Protein AF-A0A2G9LP76-F1 (afdb_monomer_lite)

Foldseek 3Di:
DPPPDDDDPDDDDPPPDDPPPVPDPDVLQVQLVVLVVVFAFQFFAAQLFAWKAKFFEDEDADLVCLVSQAARYEYEYAADALLNLVSLLRYQAYEHCADDNPGPQSVSCNLSNHGYGHNRNQCSPRHDGRFMWMGRSNRRTITGHDGDHPDPPPPPVCVVPVPPLPPDPDFFADAHAFLVCLLVRLVVSGQYHPEHAPSNLVSVVLAHLVRCVVVVNLVVVLVSSLVGVLSNCVSRDPHDHDYAQHFDFLVHPCSRHPSVPRDDDPDRVPDCGGVNVCVVVVSSVVSNVVSVVVSD

Radius of gyration: 21.62 Å; chains: 1; bounding box: 60×50×60 Å

Secondary structure (DSSP, 8-state):
-BTTB---------TT----------HHHHHHHHHHHHS-EEEE-EEEE--EEEEEEEE-SSGGGGGG--TT-EEEES---GGGHHHHHH-SEEEESS--TTSHHHHHHHHHT--EEE--SSHHHHS-TT-EEEEETTTTEEEES------------S----------SS---EE---GGGHHHHHTT--SSEEEEETHHHHHHHTB-HHHHHHTT-HHHHHHHHHHHHHHHHHHTTTS-EEEEPP---TTTTTTSBTGGGSPP-S-GGGSS-HHHHHHHSHHHHHHHHHHHHHH-

Structure (mmCIF, N/CA/C/O backbone):
data_AF-A0A2G9LP76-F1
#
_entry.id   AF-A0A2G9LP76-F1
#
loop_
_atom_site.group_PDB
_atom_site.id
_atom_site.type_symbol
_atom_site.label_atom_id
_atom_site.label_alt_id
_atom_site.label_comp_id
_atom_site.label_asym_id
_atom_site.label_entity_id
_atom_site.label_seq_id
_atom_site.pdbx_PDB_ins_code
_atom_site.Cartn_x
_atom_site.Cartn_y
_atom_site.Cartn_z
_atom_site.occupancy
_atom_site.B_iso_or_equiv
_atom_site.auth_seq_id
_atom_site.auth_comp_id
_atom_site.auth_asym_id
_atom_site.auth_atom_id
_atom_site.pdbx_PDB_model_num
ATOM 1 N N . MET A 1 1 ? -31.485 -16.203 -5.673 1.00 55.84 1 MET A N 1
ATOM 2 C CA . MET A 1 1 ? -32.903 -16.559 -5.875 1.00 55.84 1 MET A CA 1
ATOM 3 C C . MET A 1 1 ? -33.174 -16.427 -7.349 1.00 55.84 1 MET A C 1
ATOM 5 O O . MET A 1 1 ? -32.817 -15.400 -7.906 1.00 55.84 1 MET A O 1
ATOM 9 N N . GLU A 1 2 ? -33.749 -17.454 -7.952 1.00 57.03 2 GLU A N 1
ATOM 10 C CA . GLU A 1 2 ? -34.129 -17.461 -9.364 1.00 57.03 2 GLU A CA 1
ATOM 11 C C . GLU A 1 2 ? -35.477 -18.183 -9.459 1.00 57.03 2 GLU A C 1
ATOM 13 O O . GLU A 1 2 ? -35.683 -19.186 -8.771 1.00 57.03 2 GLU A O 1
ATOM 18 N N . ASP A 1 3 ? -36.432 -17.606 -10.192 1.00 76.56 3 ASP A N 1
ATOM 19 C CA . ASP A 1 3 ? -37.808 -18.110 -10.345 1.00 76.56 3 ASP A CA 1
ATOM 20 C C . ASP A 1 3 ? -38.527 -18.478 -9.034 1.00 76.56 3 ASP A C 1
ATOM 22 O O . ASP A 1 3 ? -39.121 -19.549 -8.890 1.00 76.56 3 ASP A O 1
ATOM 26 N N . GLY A 1 4 ? -38.456 -17.597 -8.030 1.00 81.12 4 GLY A N 1
ATOM 27 C CA . GLY A 1 4 ? -39.129 -17.811 -6.741 1.00 81.12 4 GLY A CA 1
ATOM 28 C C . GLY A 1 4 ? -38.548 -18.961 -5.911 1.00 81.12 4 GLY A C 1
ATOM 29 O O . GLY A 1 4 ? -39.123 -19.334 -4.889 1.00 81.12 4 GLY A O 1
ATOM 30 N N . LYS A 1 5 ? -37.400 -19.516 -6.320 1.00 65.69 5 LYS A N 1
ATOM 31 C CA . LYS A 1 5 ? -36.681 -20.566 -5.598 1.00 65.69 5 LYS A CA 1
ATOM 32 C C . LYS A 1 5 ? -35.389 -20.015 -5.001 1.00 65.69 5 LYS A C 1
ATOM 34 O O . LYS A 1 5 ? -34.623 -19.278 -5.633 1.00 65.69 5 LYS A O 1
ATOM 39 N N . VAL A 1 6 ? -35.156 -20.361 -3.737 1.00 82.44 6 VAL A N 1
ATOM 40 C CA . VAL A 1 6 ? -33.948 -19.995 -2.990 1.00 82.44 6 VAL A CA 1
ATOM 41 C C . VAL A 1 6 ? -32.915 -21.100 -3.170 1.00 82.44 6 VAL A C 1
ATOM 43 O O . VAL A 1 6 ? -33.186 -22.260 -2.878 1.00 82.44 6 VAL A O 1
ATOM 46 N N . PHE A 1 7 ? -31.721 -20.723 -3.619 1.00 80.62 7 PHE A N 1
ATOM 47 C CA . PHE A 1 7 ? -30.582 -21.621 -3.768 1.00 80.62 7 PHE A CA 1
ATOM 48 C C . PHE A 1 7 ? -29.471 -21.164 -2.823 1.00 80.62 7 PHE A C 1
ATOM 50 O O . PHE A 1 7 ? -29.109 -19.986 -2.822 1.00 80.62 7 PHE A O 1
ATOM 57 N N . ILE A 1 8 ? -28.936 -22.087 -2.023 1.00 71.81 8 ILE A N 1
ATOM 58 C CA . ILE A 1 8 ? -27.747 -21.860 -1.195 1.00 71.81 8 ILE A CA 1
ATOM 59 C C . ILE A 1 8 ? -26.553 -22.360 -2.002 1.00 71.81 8 ILE A C 1
ATOM 61 O O . ILE A 1 8 ? -26.365 -23.561 -2.165 1.00 71.81 8 ILE A O 1
ATOM 65 N N . VAL A 1 9 ? -25.770 -21.429 -2.538 1.00 67.25 9 VAL A N 1
ATOM 66 C CA . VAL A 1 9 ? -24.620 -21.742 -3.404 1.00 67.25 9 VAL A CA 1
ATOM 67 C C . VAL A 1 9 ? -23.337 -22.005 -2.614 1.00 67.25 9 VAL A C 1
ATOM 69 O O . VAL A 1 9 ? -22.395 -22.591 -3.135 1.00 67.25 9 VAL A O 1
ATOM 72 N N . GLN A 1 10 ? -23.296 -21.589 -1.345 1.00 58.19 10 GLN A N 1
ATOM 73 C CA . GLN A 1 10 ? -22.158 -21.799 -0.460 1.00 58.19 10 GLN A CA 1
ATOM 74 C C . GLN A 1 10 ? -22.599 -21.694 1.006 1.00 58.19 10 GLN A C 1
ATOM 76 O O . GLN A 1 10 ? -23.304 -20.755 1.370 1.00 58.19 10 GLN A O 1
ATOM 81 N N . SER A 1 11 ? -22.134 -22.607 1.860 1.00 63.72 11 SER A N 1
ATOM 82 C CA . SER A 1 11 ? -22.103 -22.416 3.314 1.00 63.72 11 SER A CA 1
ATOM 83 C C . SER A 1 11 ? -20.679 -22.640 3.817 1.00 63.72 11 SER A C 1
ATOM 85 O O . SER A 1 11 ? -19.932 -23.454 3.273 1.00 63.72 11 SER A O 1
ATOM 87 N N . ARG A 1 12 ? -20.267 -21.865 4.820 1.00 55.97 12 ARG A N 1
ATOM 88 C CA . ARG A 1 12 ? -18.993 -22.031 5.531 1.00 55.97 12 ARG A CA 1
ATOM 89 C C . ARG A 1 12 ? -19.240 -21.760 7.011 1.00 55.97 12 ARG A C 1
ATOM 91 O O . ARG A 1 12 ? -20.133 -20.982 7.343 1.00 55.97 12 ARG A O 1
ATOM 98 N N . ALA A 1 13 ? -18.471 -22.407 7.883 1.00 49.38 13 ALA A N 1
ATOM 99 C CA . ALA A 1 13 ? -18.520 -22.118 9.311 1.00 49.38 13 ALA A CA 1
ATOM 100 C C . ALA A 1 13 ? -18.140 -20.649 9.561 1.00 49.38 13 ALA A C 1
ATOM 102 O O . ALA A 1 13 ? -17.201 -20.139 8.948 1.00 49.38 13 ALA A O 1
ATOM 103 N N . ILE A 1 14 ? -18.867 -19.976 10.454 1.00 48.78 14 ILE A N 1
ATOM 104 C CA . ILE A 1 14 ? -18.504 -18.639 10.930 1.00 48.78 14 ILE A CA 1
ATOM 105 C C . ILE A 1 14 ? -17.274 -18.803 11.826 1.00 48.78 14 ILE A C 1
ATOM 107 O O . ILE A 1 14 ? -17.381 -19.286 12.949 1.00 48.78 14 ILE A O 1
ATOM 111 N N . THR A 1 15 ? -16.100 -18.435 11.318 1.00 48.38 15 THR A N 1
ATOM 112 C CA . THR A 1 15 ? -14.822 -18.531 12.047 1.00 48.38 15 THR A CA 1
ATOM 113 C C . THR A 1 15 ? -14.518 -17.294 12.895 1.00 48.38 15 THR A C 1
ATOM 115 O O . THR A 1 15 ? -13.482 -17.247 13.545 1.00 48.38 15 THR A O 1
ATOM 118 N N . THR A 1 16 ? -15.401 -16.291 12.893 1.00 44.75 16 THR A N 1
ATOM 119 C CA . THR A 1 16 ? -15.284 -15.063 13.700 1.00 44.75 16 THR A CA 1
ATOM 120 C C . THR A 1 16 ? -15.932 -15.174 15.079 1.00 44.75 16 THR A C 1
ATOM 122 O O . THR A 1 16 ? -15.746 -14.292 15.910 1.00 44.75 16 THR A O 1
ATOM 125 N N . LEU A 1 17 ? -16.670 -16.252 15.358 1.00 40.12 17 LEU A N 1
ATOM 126 C CA . LEU A 1 17 ? -17.179 -16.529 16.698 1.00 40.12 17 LEU A CA 1
ATOM 127 C C . LEU A 1 17 ? -16.065 -17.205 17.502 1.00 40.12 17 LEU A C 1
ATOM 129 O O . LEU A 1 17 ? -15.957 -18.431 17.524 1.00 40.12 17 LEU A O 1
ATOM 133 N N . GLN A 1 18 ? -15.214 -16.405 18.145 1.00 43.12 18 GLN A N 1
ATOM 134 C CA . GLN A 1 18 ? -14.398 -16.922 19.238 1.00 43.12 18 GLN A CA 1
ATOM 135 C C . GLN A 1 18 ? -15.339 -17.460 20.324 1.00 43.12 18 GLN A C 1
ATOM 137 O O . GLN A 1 18 ? -16.363 -16.847 20.643 1.00 43.12 18 GLN A O 1
ATOM 142 N N . LYS A 1 19 ? -15.011 -18.628 20.887 1.00 35.31 19 LYS A N 1
ATOM 143 C CA . LYS A 1 19 ? -15.594 -19.031 22.168 1.00 35.31 19 LYS A CA 1
ATOM 144 C C . LYS A 1 19 ? -15.274 -17.907 23.150 1.00 35.31 19 LYS A C 1
ATOM 146 O O . LYS A 1 19 ? -14.108 -17.560 23.295 1.00 35.31 19 LYS A O 1
ATOM 151 N N . LYS A 1 20 ? -16.300 -17.343 23.791 1.00 33.22 20 LYS A N 1
ATOM 152 C CA . LYS A 1 20 ? -16.108 -16.573 25.018 1.00 33.22 20 LYS A CA 1
ATOM 153 C C . LYS A 1 20 ? -15.457 -17.523 26.019 1.00 33.22 20 LYS A C 1
ATOM 155 O O . LYS A 1 20 ? -16.151 -18.347 26.609 1.00 33.22 20 LYS A O 1
ATOM 160 N N . ASP A 1 21 ? -14.141 -17.453 26.153 1.00 31.62 21 ASP A N 1
ATOM 161 C CA . ASP A 1 21 ? -13.503 -17.912 27.372 1.00 31.62 21 ASP A CA 1
ATOM 162 C C . ASP A 1 21 ? -13.955 -16.922 28.452 1.00 31.62 21 ASP A C 1
ATOM 164 O O . ASP A 1 21 ? -13.586 -15.752 28.456 1.00 31.62 21 ASP A O 1
ATOM 168 N N . GLU A 1 22 ? -14.874 -17.370 29.309 1.00 35.19 22 GLU A N 1
ATOM 169 C CA . GLU A 1 22 ? -15.496 -16.600 30.398 1.00 35.19 22 GLU A CA 1
ATOM 170 C C . GLU A 1 22 ? -14.524 -16.274 31.550 1.00 35.19 22 GLU A C 1
ATOM 172 O O . GLU A 1 22 ? -14.932 -16.170 32.706 1.00 35.19 22 GLU A O 1
ATOM 177 N N . GLN A 1 23 ? -13.228 -16.121 31.283 1.00 36.25 23 GLN A N 1
ATOM 178 C CA . GLN A 1 23 ? -12.228 -15.882 32.321 1.00 36.25 23 GLN A CA 1
ATOM 179 C C . GLN A 1 23 ? -11.157 -14.900 31.853 1.00 36.25 23 GLN A C 1
ATOM 181 O O . GLN A 1 23 ? -10.025 -15.284 31.607 1.00 36.25 23 GLN A O 1
ATOM 186 N N . ASP A 1 24 ? -11.542 -13.630 31.748 1.00 35.47 24 ASP A N 1
ATOM 187 C CA . ASP A 1 24 ? -10.724 -12.515 32.238 1.00 35.47 24 ASP A CA 1
ATOM 188 C C . ASP A 1 24 ? -11.624 -11.282 32.378 1.00 35.47 24 ASP A C 1
ATOM 190 O O . ASP A 1 24 ? -11.841 -10.498 31.457 1.00 35.47 24 ASP A O 1
ATOM 194 N N . THR A 1 25 ? -12.252 -11.151 33.547 1.00 39.97 25 THR A N 1
ATOM 195 C CA . THR A 1 25 ? -12.957 -9.926 33.931 1.00 39.97 25 THR A CA 1
ATOM 196 C C . THR A 1 25 ? -11.955 -8.967 34.559 1.00 39.97 25 THR A C 1
ATOM 198 O O . THR A 1 25 ? -11.885 -8.870 35.786 1.00 39.97 25 THR A O 1
ATOM 201 N N . ASP A 1 26 ? -11.186 -8.273 33.725 1.00 50.62 26 ASP A N 1
ATOM 202 C CA . ASP A 1 26 ? -10.459 -7.080 34.156 1.00 50.62 26 ASP A CA 1
ATOM 203 C C . ASP A 1 26 ? -11.452 -5.922 34.328 1.00 50.62 26 ASP A C 1
ATOM 205 O O . ASP A 1 26 ? -12.348 -5.710 33.505 1.00 50.62 26 ASP A O 1
ATOM 209 N N . ALA A 1 27 ? -11.319 -5.174 35.425 1.00 49.12 27 ALA A N 1
ATOM 210 C CA . ALA A 1 27 ? -12.168 -4.018 35.727 1.00 49.12 27 ALA A CA 1
ATOM 211 C C . ALA A 1 27 ? -12.115 -2.947 34.615 1.00 49.12 27 ALA A C 1
ATOM 213 O O . ALA A 1 27 ? -13.123 -2.293 34.348 1.00 49.12 27 ALA A O 1
ATOM 214 N N . ASP A 1 28 ? -10.988 -2.864 33.904 1.00 50.03 28 ASP A N 1
ATOM 215 C CA . ASP A 1 28 ? -10.750 -1.937 32.793 1.00 50.03 28 ASP A CA 1
ATOM 216 C C . ASP A 1 28 ? -11.628 -2.225 31.557 1.00 50.03 28 ASP A C 1
ATOM 218 O O . ASP A 1 28 ? -11.998 -1.302 30.830 1.00 50.03 28 ASP A O 1
ATOM 222 N N . ALA A 1 29 ? -12.017 -3.486 31.320 1.00 52.88 29 ALA A N 1
ATOM 223 C CA . ALA A 1 29 ? -12.868 -3.848 30.182 1.00 52.88 29 ALA A CA 1
ATOM 224 C C . ALA A 1 29 ? -14.320 -3.378 30.372 1.00 52.88 29 ALA A C 1
ATOM 226 O O . ALA A 1 29 ? -14.966 -2.956 29.415 1.00 52.88 29 ALA A O 1
ATOM 227 N N . LYS A 1 30 ? -14.820 -3.392 31.616 1.00 52.25 30 LYS A N 1
ATOM 228 C CA . LYS A 1 30 ? -16.164 -2.892 31.944 1.00 52.25 30 LYS A CA 1
ATOM 229 C C . LYS A 1 30 ? -16.256 -1.370 31.866 1.00 52.25 30 LYS A C 1
ATOM 231 O O . LYS A 1 30 ? -17.253 -0.863 31.362 1.00 52.25 30 LYS A O 1
ATOM 236 N N . GLU A 1 31 ? -15.232 -0.651 32.329 1.00 54.25 31 GLU A N 1
ATOM 237 C CA . GLU A 1 31 ? -15.189 0.816 32.216 1.00 54.25 31 GLU A CA 1
ATOM 238 C C . GLU A 1 31 ? -15.140 1.265 30.746 1.00 54.25 31 GLU A C 1
ATOM 240 O O . GLU A 1 31 ? -15.849 2.192 30.358 1.00 54.25 31 GLU A O 1
ATOM 245 N N . ALA A 1 32 ? -14.381 0.559 29.901 1.00 58.34 32 ALA A N 1
ATOM 246 C CA . ALA A 1 32 ? -14.338 0.815 28.462 1.00 58.34 32 ALA A CA 1
ATOM 247 C C . ALA A 1 32 ? -15.675 0.519 27.753 1.00 58.34 32 ALA A C 1
ATOM 249 O O . ALA A 1 32 ? -16.110 1.296 26.902 1.00 58.34 32 ALA A O 1
ATOM 250 N N . GLU A 1 33 ? -16.357 -0.580 28.102 1.00 59.91 33 GLU A N 1
ATOM 251 C CA . GLU A 1 33 ? -17.691 -0.893 27.567 1.00 59.91 33 GLU A CA 1
ATOM 252 C C . GLU A 1 33 ? -18.736 0.170 27.958 1.00 59.91 33 GLU A C 1
ATOM 254 O O . GLU A 1 33 ? -19.568 0.547 27.128 1.00 59.91 33 GLU A O 1
ATOM 259 N N . GLU A 1 34 ? -18.677 0.706 29.182 1.00 57.47 34 GLU A N 1
ATOM 260 C CA . GLU A 1 34 ? -19.552 1.800 29.626 1.00 57.47 34 GLU A CA 1
ATOM 261 C C . GLU A 1 34 ? -19.225 3.145 28.950 1.00 57.47 34 GLU A C 1
ATOM 263 O O . GLU A 1 34 ? -20.146 3.892 28.600 1.00 57.47 34 GLU A O 1
ATOM 268 N N . GLU A 1 35 ? -17.948 3.465 28.712 1.00 61.16 35 GLU A N 1
ATOM 269 C CA . GLU A 1 35 ? -17.554 4.664 27.954 1.00 61.16 35 GLU A CA 1
ATOM 270 C C . GLU A 1 35 ? -17.990 4.587 26.484 1.00 61.16 35 GLU A C 1
ATOM 272 O O . GLU A 1 35 ? -18.515 5.572 25.957 1.00 61.16 35 GLU A O 1
ATOM 277 N N . LEU A 1 36 ? -17.860 3.428 25.826 1.00 62.78 36 LEU A N 1
ATOM 278 C CA . LEU A 1 36 ? -18.378 3.230 24.465 1.00 62.78 36 LEU A CA 1
ATOM 279 C C . LEU A 1 36 ? -19.906 3.319 24.407 1.00 62.78 36 LEU A C 1
ATOM 281 O O . LEU A 1 36 ? -20.443 3.900 23.462 1.00 62.78 36 LEU A O 1
ATOM 285 N N . ALA A 1 37 ? -20.609 2.767 25.401 1.00 61.97 37 ALA A N 1
ATOM 286 C CA . ALA A 1 37 ? -22.070 2.822 25.469 1.00 61.97 37 ALA A CA 1
ATOM 287 C C . ALA A 1 37 ? -22.597 4.261 25.618 1.00 61.97 37 ALA A C 1
ATOM 289 O O . ALA A 1 37 ? -23.671 4.584 25.108 1.00 61.97 37 ALA A O 1
ATOM 290 N N . ASN A 1 38 ? -21.829 5.131 26.279 1.00 67.12 38 ASN A N 1
ATOM 291 C CA . ASN A 1 38 ? -22.147 6.551 26.445 1.00 67.12 38 ASN A CA 1
ATOM 292 C C . ASN A 1 38 ? -21.509 7.454 25.370 1.00 67.12 38 ASN A C 1
ATOM 294 O O . ASN A 1 38 ? -21.808 8.651 25.299 1.00 67.12 38 ASN A O 1
ATOM 298 N N . GLY A 1 39 ? -20.639 6.900 24.525 1.00 75.19 39 GLY A N 1
ATOM 299 C CA . GLY A 1 39 ? -19.923 7.615 23.482 1.00 75.19 39 GLY A CA 1
ATOM 300 C C . GLY A 1 39 ? -20.854 8.110 22.377 1.00 75.19 39 GLY A C 1
ATOM 301 O O . GLY A 1 39 ? -21.628 7.354 21.787 1.00 75.19 39 GLY A O 1
ATOM 302 N N . LYS A 1 40 ? -20.752 9.395 22.025 1.00 87.75 40 LYS A N 1
ATOM 303 C CA . LYS A 1 40 ? -21.510 9.950 20.898 1.00 87.75 40 LYS A CA 1
ATOM 304 C C . LYS A 1 40 ? -20.912 9.469 19.575 1.00 87.75 40 LYS A C 1
ATOM 306 O O . LYS A 1 40 ? -19.862 9.962 19.162 1.00 87.75 40 LYS A O 1
ATOM 311 N N . ILE A 1 41 ? -21.617 8.571 18.890 1.00 91.38 41 ILE A N 1
ATOM 312 C CA . ILE A 1 41 ? -21.279 8.150 17.526 1.00 91.38 41 ILE A CA 1
ATOM 313 C C . ILE A 1 41 ? -21.460 9.340 16.574 1.00 91.38 41 ILE A C 1
ATOM 315 O O . ILE A 1 41 ? -22.497 10.007 16.574 1.00 91.38 41 ILE A O 1
ATOM 319 N N . LEU A 1 42 ? -20.425 9.624 15.787 1.00 92.50 42 LEU A N 1
ATOM 320 C CA . LEU A 1 42 ? -20.412 10.660 14.757 1.00 92.50 42 LEU A CA 1
ATOM 321 C C . LEU A 1 42 ? -20.745 10.082 13.386 1.00 92.50 42 LEU A C 1
ATOM 323 O O . LEU A 1 42 ? -21.578 10.646 12.684 1.00 92.50 42 LEU A O 1
ATOM 327 N N . VAL A 1 43 ? -20.102 8.970 13.021 1.00 93.94 43 VAL A N 1
ATOM 328 C CA . VAL A 1 43 ? -20.325 8.263 11.755 1.00 93.94 43 VAL A CA 1
ATOM 329 C C . VAL A 1 43 ? -20.194 6.754 11.945 1.00 93.94 43 VAL A C 1
ATOM 331 O O . VAL A 1 43 ? -19.509 6.284 12.856 1.00 93.94 43 VAL A O 1
ATOM 334 N N . VAL A 1 44 ? -20.866 6.005 11.073 1.00 94.19 44 VAL A N 1
ATOM 335 C CA . VAL A 1 44 ? -20.851 4.539 11.020 1.00 94.19 44 VAL A CA 1
ATOM 336 C C . VAL A 1 44 ? -20.457 4.121 9.611 1.00 94.19 44 VAL A C 1
ATOM 338 O O . VAL A 1 44 ? -20.869 4.755 8.643 1.00 94.19 44 VAL A O 1
ATOM 341 N N . GLY A 1 45 ? -19.664 3.063 9.496 1.00 93.50 45 GLY A N 1
ATOM 342 C CA . GLY A 1 45 ? -19.282 2.477 8.217 1.00 93.50 45 GLY A CA 1
ATOM 343 C C . GLY A 1 45 ? -18.996 0.987 8.342 1.00 93.50 45 GLY A C 1
ATOM 344 O O . GLY A 1 45 ? -19.373 0.329 9.309 1.00 93.50 45 GLY A O 1
ATOM 345 N N . GLN A 1 46 ? -18.320 0.443 7.340 1.00 91.62 46 GLN A N 1
ATOM 346 C CA . GLN A 1 46 ? -17.909 -0.953 7.297 1.00 91.62 46 GLN A CA 1
ATOM 347 C C . GLN A 1 46 ? -16.512 -1.130 7.888 1.00 91.62 46 GLN A C 1
ATOM 349 O O . GLN A 1 46 ? -15.584 -0.385 7.570 1.00 91.62 46 GLN A O 1
ATOM 354 N N . THR A 1 47 ? -16.344 -2.176 8.694 1.00 91.75 47 THR A N 1
ATOM 355 C CA . THR A 1 47 ? -15.047 -2.618 9.214 1.00 91.75 47 THR A CA 1
ATOM 356 C C . THR A 1 47 ? -14.140 -3.093 8.088 1.00 91.75 47 THR A C 1
ATOM 358 O O . THR A 1 47 ? -14.223 -4.236 7.646 1.00 91.75 47 THR A O 1
ATOM 361 N N . ALA A 1 48 ? -13.226 -2.239 7.642 1.00 88.94 48 ALA A N 1
ATOM 362 C CA . ALA A 1 48 ? -12.198 -2.626 6.691 1.00 88.94 48 ALA A CA 1
ATOM 363 C C . ALA A 1 48 ? -11.067 -3.379 7.392 1.00 88.94 48 ALA A C 1
ATOM 365 O O . ALA A 1 48 ? -10.769 -4.509 7.017 1.00 88.94 48 ALA A O 1
ATOM 366 N N . SER A 1 49 ? -10.467 -2.792 8.422 1.00 90.56 49 SER A N 1
ATOM 367 C CA . SER A 1 49 ? -9.364 -3.385 9.181 1.00 90.56 49 SER A CA 1
ATOM 368 C C . SER A 1 49 ? -9.666 -3.230 10.670 1.00 90.56 49 SER A C 1
ATOM 370 O O . SER A 1 49 ? -9.853 -2.092 11.093 1.00 90.56 49 SER A O 1
ATOM 372 N N . PRO A 1 50 ? -9.788 -4.324 11.444 1.00 89.25 50 PRO A N 1
ATOM 373 C CA . PRO A 1 50 ? -10.222 -4.260 12.838 1.00 89.25 50 PRO A CA 1
ATOM 374 C C . PRO A 1 50 ? -9.189 -3.563 13.733 1.00 89.25 50 PRO A C 1
ATOM 376 O O . PRO A 1 50 ? -8.021 -3.426 13.370 1.00 89.25 50 PRO A O 1
ATOM 379 N N . GLY A 1 51 ? -9.629 -3.152 14.921 1.00 88.31 51 GLY A N 1
ATOM 380 C CA . GLY A 1 51 ? -8.804 -2.467 15.913 1.00 88.31 51 GLY A CA 1
ATOM 381 C C . GLY A 1 51 ? -9.376 -1.113 16.320 1.00 88.31 51 GLY A C 1
ATOM 382 O O . GLY A 1 51 ? -10.417 -0.679 15.826 1.00 88.31 51 GLY A O 1
ATOM 383 N N . ALA A 1 52 ? -8.678 -0.449 17.236 1.00 90.38 52 ALA A N 1
ATOM 384 C CA . ALA A 1 52 ? -9.098 0.818 17.812 1.00 90.38 52 ALA A CA 1
ATOM 385 C C . ALA A 1 52 ? -7.950 1.825 17.829 1.00 90.38 52 ALA A C 1
ATOM 387 O O . ALA A 1 52 ? -6.819 1.476 1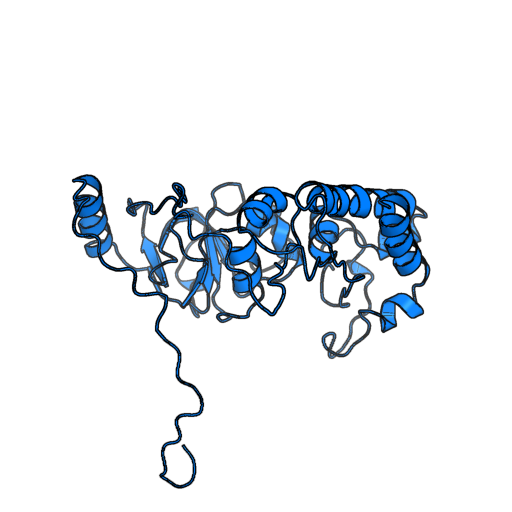8.171 1.00 90.38 52 ALA A O 1
ATOM 388 N N . ALA A 1 53 ? -8.252 3.070 17.481 1.00 93.19 53 ALA A N 1
ATOM 389 C CA . ALA A 1 53 ? -7.302 4.173 17.528 1.00 93.19 53 ALA A CA 1
ATOM 390 C C . ALA A 1 53 ? -8.015 5.488 17.834 1.00 93.19 53 ALA A C 1
ATOM 392 O O . ALA A 1 53 ? -9.182 5.657 17.495 1.00 93.19 53 ALA A O 1
ATOM 393 N N . PHE A 1 54 ? -7.305 6.440 18.428 1.00 93.62 54 PHE A N 1
ATOM 394 C CA . PHE A 1 54 ? -7.800 7.796 18.634 1.00 93.62 54 PHE A CA 1
ATOM 395 C C . PHE A 1 54 ? -6.761 8.809 18.165 1.00 93.62 54 PHE A C 1
ATOM 397 O O . PHE A 1 54 ? -5.566 8.514 18.121 1.00 93.62 54 PHE A O 1
ATOM 404 N N . GLY A 1 55 ? -7.221 10.000 17.804 1.00 94.31 55 GLY A N 1
ATOM 405 C CA . GLY A 1 55 ? -6.337 11.067 17.360 1.00 94.31 55 GLY A CA 1
ATOM 406 C C . GLY A 1 55 ? -7.080 12.243 16.732 1.00 94.31 55 GLY A C 1
ATOM 407 O O . GLY A 1 55 ? -8.306 12.203 16.580 1.00 94.31 55 GLY A O 1
ATOM 408 N N . PRO A 1 56 ? -6.350 13.312 16.375 1.00 96.94 56 PRO A N 1
ATOM 409 C CA . PRO A 1 56 ? -6.915 14.433 15.641 1.00 96.94 56 PRO A CA 1
ATOM 410 C C . PRO A 1 56 ? -7.258 14.027 14.206 1.00 96.94 56 PRO A C 1
ATOM 412 O O . PRO A 1 56 ? -6.468 13.389 13.514 1.00 96.94 56 PRO A O 1
ATOM 415 N N . VAL A 1 57 ? -8.434 14.438 13.743 1.00 97.56 57 VAL A N 1
ATOM 416 C CA . VAL A 1 57 ? -8.872 14.282 12.355 1.00 97.56 57 VAL A CA 1
ATOM 417 C C . VAL A 1 57 ? -7.999 15.129 11.432 1.00 97.56 57 VAL A C 1
ATOM 419 O O . VAL A 1 57 ? -7.947 16.354 11.569 1.00 97.56 57 VAL A O 1
ATOM 422 N N . THR A 1 58 ? -7.409 14.494 10.426 1.00 97.31 58 THR A N 1
ATOM 423 C CA . THR A 1 58 ? -6.784 15.171 9.291 1.00 97.31 58 THR A CA 1
ATOM 424 C C . THR A 1 58 ? -7.522 14.776 8.018 1.00 97.31 58 THR A C 1
ATOM 426 O O . THR A 1 58 ? -7.406 13.648 7.539 1.00 97.31 58 THR A O 1
ATOM 429 N N . ILE A 1 59 ? -8.296 15.721 7.479 1.00 96.06 59 ILE A N 1
ATOM 430 C CA . ILE A 1 59 ? -9.034 15.566 6.228 1.00 96.06 59 ILE A CA 1
ATOM 431 C C . ILE A 1 59 ? -8.113 15.933 5.068 1.00 96.06 59 ILE A C 1
ATOM 433 O O . ILE A 1 59 ? -7.528 17.020 5.059 1.00 96.06 59 ILE A O 1
ATOM 437 N N . ILE A 1 60 ? -7.998 15.034 4.093 1.00 92.75 60 ILE A N 1
ATOM 438 C CA . ILE A 1 60 ? -7.332 15.300 2.814 1.00 92.75 60 ILE A CA 1
ATOM 439 C C . ILE A 1 60 ? -8.272 14.931 1.669 1.00 92.75 60 ILE A C 1
ATOM 441 O O . ILE A 1 60 ? -8.978 13.922 1.741 1.00 92.75 60 ILE A O 1
ATOM 445 N N . HIS A 1 61 ? -8.265 15.724 0.602 1.00 88.00 61 HIS A N 1
ATOM 446 C CA . HIS A 1 61 ? -9.031 15.423 -0.613 1.00 88.00 61 HIS A CA 1
ATOM 447 C C . HIS A 1 61 ? -8.125 14.942 -1.745 1.00 88.00 61 HIS A C 1
ATOM 449 O O . HIS A 1 61 ? -8.564 14.211 -2.627 1.00 88.00 61 HIS A O 1
ATOM 455 N N . THR A 1 62 ? -6.850 15.330 -1.711 1.00 82.56 62 THR A N 1
ATOM 456 C CA . THR A 1 62 ? -5.887 15.047 -2.775 1.00 82.56 62 THR A CA 1
ATOM 457 C C . THR A 1 62 ? -4.561 14.525 -2.222 1.00 82.56 62 THR A C 1
ATOM 459 O O . THR A 1 62 ? -4.215 14.745 -1.059 1.00 82.56 62 THR A O 1
ATOM 462 N N . ALA A 1 63 ? -3.785 13.844 -3.071 1.00 79.94 63 ALA A N 1
ATOM 463 C CA . ALA A 1 63 ? -2.442 13.362 -2.735 1.00 79.94 63 ALA A CA 1
ATOM 464 C C . ALA A 1 63 ? -1.396 14.492 -2.594 1.00 79.94 63 ALA A C 1
ATOM 466 O O . ALA A 1 63 ? -0.277 14.259 -2.156 1.00 79.94 63 ALA A O 1
ATOM 467 N N . GLU A 1 64 ? -1.740 15.739 -2.912 1.00 80.44 64 GLU A N 1
ATOM 468 C CA . GLU A 1 64 ? -0.865 16.896 -2.667 1.00 80.44 64 GLU A CA 1
ATOM 469 C C . GLU A 1 64 ? -0.867 17.305 -1.184 1.00 80.44 64 GLU A C 1
ATOM 471 O O . GLU A 1 64 ? 0.000 18.035 -0.711 1.00 80.44 64 GLU A O 1
ATOM 476 N N . GLU A 1 65 ? -1.841 16.812 -0.420 1.00 85.88 65 GLU A N 1
ATOM 477 C CA . GLU A 1 65 ? -2.059 17.172 0.977 1.00 85.88 65 GLU A CA 1
ATOM 478 C C . GLU A 1 65 ? -1.484 16.141 1.960 1.00 85.88 65 GLU A C 1
ATOM 480 O O . GLU A 1 65 ? -1.711 16.248 3.166 1.00 85.88 65 GLU A O 1
ATOM 485 N N . LEU A 1 66 ? -0.724 15.151 1.476 1.00 85.50 66 LEU A N 1
ATOM 486 C CA . LEU A 1 66 ? -0.188 14.050 2.292 1.00 85.50 66 LEU A CA 1
ATOM 487 C C . LEU A 1 66 ? 0.654 14.541 3.472 1.00 85.50 66 LEU A C 1
ATOM 489 O O . LEU A 1 66 ? 0.625 13.933 4.545 1.00 85.50 66 LEU A O 1
ATOM 493 N N . ASP A 1 67 ? 1.366 15.653 3.300 1.00 87.44 67 ASP A N 1
ATOM 494 C CA . ASP A 1 67 ? 2.205 16.264 4.336 1.00 87.44 67 ASP A CA 1
ATOM 495 C C . ASP A 1 67 ? 1.400 16.823 5.519 1.00 87.44 67 ASP A C 1
ATOM 497 O O . ASP A 1 67 ? 1.955 17.059 6.595 1.00 87.44 67 ASP A O 1
ATOM 501 N N . LYS A 1 68 ? 0.080 17.006 5.362 1.00 90.44 68 LYS A N 1
ATOM 502 C CA . LYS A 1 68 ? -0.803 17.397 6.469 1.00 90.44 68 LYS A CA 1
ATOM 503 C C . LYS A 1 68 ? -0.970 16.272 7.486 1.00 90.44 68 LYS A C 1
ATOM 505 O O . LYS A 1 68 ? -1.175 16.569 8.660 1.00 90.44 68 LYS A O 1
ATOM 510 N N . VAL A 1 69 ? -0.882 15.013 7.046 1.00 93.12 69 VAL A N 1
ATOM 511 C CA . VAL A 1 69 ? -1.098 13.827 7.885 1.00 93.12 69 VAL A CA 1
ATOM 512 C C . VAL A 1 69 ? 0.155 13.547 8.696 1.00 93.12 69 VAL A C 1
ATOM 514 O O . VAL A 1 69 ? 1.189 13.129 8.159 1.00 93.12 69 VAL A O 1
ATOM 517 N N . LYS A 1 70 ? 0.060 13.761 10.005 1.00 92.25 70 LYS A N 1
ATOM 518 C CA . LYS A 1 70 ? 1.144 13.519 10.954 1.00 92.25 70 LYS A CA 1
ATOM 519 C C . LYS A 1 70 ? 0.987 12.165 11.629 1.00 92.25 70 LYS A C 1
ATOM 521 O O . LYS A 1 70 ? -0.052 11.511 11.569 1.00 92.25 70 LYS A O 1
ATOM 526 N N . LYS A 1 71 ? 2.073 11.726 12.268 1.00 92.06 71 LYS A N 1
ATOM 527 C CA . LYS A 1 71 ? 2.074 10.481 13.031 1.00 92.06 71 LYS A CA 1
ATOM 528 C C . LYS A 1 71 ? 1.073 10.581 14.184 1.00 92.06 71 LYS A C 1
ATOM 530 O O . LYS A 1 71 ? 1.237 11.455 15.030 1.00 92.06 71 LYS A O 1
ATOM 535 N N . GLY A 1 72 ? 0.107 9.667 14.231 1.00 91.06 72 GLY A N 1
ATOM 536 C CA . GLY A 1 72 ? -0.936 9.650 15.263 1.00 91.06 72 GLY A CA 1
ATOM 537 C C . GLY A 1 72 ? -2.267 10.290 14.851 1.00 91.06 72 GLY A C 1
ATOM 538 O O . GLY A 1 72 ? -3.231 10.195 15.603 1.00 91.06 72 GLY A O 1
ATOM 539 N N . ASP A 1 73 ? -2.346 10.911 13.672 1.00 96.50 73 ASP A N 1
ATOM 540 C CA . ASP A 1 73 ? -3.593 11.498 13.172 1.00 96.50 73 ASP A CA 1
ATOM 541 C C . ASP A 1 73 ? -4.577 10.413 12.710 1.00 96.50 73 ASP A C 1
ATOM 543 O O . ASP A 1 73 ? -4.179 9.319 12.302 1.00 96.50 73 ASP A O 1
ATOM 547 N N . ILE A 1 74 ? -5.868 10.741 12.697 1.00 97.38 74 ILE A N 1
ATOM 548 C CA . ILE A 1 74 ? -6.882 9.952 11.998 1.00 97.38 74 ILE A CA 1
ATOM 549 C C . ILE A 1 74 ? -7.053 10.526 10.593 1.00 97.38 74 ILE A C 1
ATOM 551 O O . ILE A 1 74 ? -7.543 11.644 10.420 1.00 97.38 74 ILE A O 1
ATOM 555 N N . LEU A 1 75 ? -6.639 9.759 9.587 1.00 97.38 75 LEU A N 1
ATOM 556 C CA . LEU A 1 75 ? -6.772 10.130 8.184 1.00 97.38 75 LEU A CA 1
ATOM 557 C C . LEU A 1 75 ? -8.232 9.979 7.748 1.00 97.38 75 LEU A C 1
ATOM 559 O O . LEU A 1 75 ? -8.784 8.881 7.806 1.00 97.38 75 LEU A O 1
ATOM 563 N N . VAL A 1 76 ? -8.835 11.065 7.267 1.00 97.31 76 VAL A N 1
ATOM 564 C CA . VAL A 1 76 ? -10.199 11.069 6.726 1.00 97.31 76 VAL A CA 1
ATOM 565 C C . VAL A 1 76 ? -10.173 11.539 5.275 1.00 97.31 76 VAL A C 1
ATOM 567 O O . VAL A 1 76 ? -9.615 12.589 4.967 1.00 97.31 76 VAL A O 1
ATOM 570 N N . THR A 1 77 ? -10.759 10.769 4.363 1.00 96.19 77 THR A N 1
ATOM 571 C CA . THR A 1 77 ? -10.811 11.131 2.937 1.00 96.19 77 THR A CA 1
ATOM 572 C C . THR A 1 77 ? -12.030 10.521 2.243 1.00 96.19 77 THR A C 1
ATOM 574 O O . THR A 1 77 ? -12.767 9.743 2.842 1.00 96.19 77 THR A O 1
ATOM 577 N N . GLU A 1 78 ? -12.293 10.882 0.990 1.00 93.81 78 GLU A N 1
ATOM 578 C CA . GLU A 1 78 ? -13.400 10.294 0.227 1.00 93.81 78 GLU A CA 1
ATOM 579 C C . GLU A 1 78 ? -13.076 8.858 -0.186 1.00 93.81 78 GLU A C 1
ATOM 581 O O . GLU A 1 78 ? -13.800 7.930 0.168 1.00 93.81 78 GLU A O 1
ATOM 586 N N . MET A 1 79 ? -11.934 8.677 -0.843 1.00 89.25 79 MET A N 1
ATOM 587 C CA . MET A 1 79 ? -11.389 7.397 -1.278 1.00 89.25 79 MET A CA 1
ATOM 588 C C . MET A 1 79 ? -9.868 7.467 -1.165 1.00 89.25 79 MET A C 1
ATOM 590 O O . MET A 1 79 ? -9.278 8.516 -1.421 1.00 89.25 79 MET A O 1
ATOM 594 N N . THR A 1 80 ? -9.215 6.359 -0.811 1.00 88.56 80 THR A N 1
ATOM 595 C CA . THR A 1 80 ? -7.751 6.300 -0.885 1.00 88.56 80 THR A CA 1
ATOM 596 C C . THR A 1 80 ? -7.286 5.833 -2.254 1.00 88.56 80 THR A C 1
ATOM 598 O O . THR A 1 80 ? -7.922 5.004 -2.905 1.00 88.56 80 THR A O 1
ATOM 601 N N . ASN A 1 81 ? -6.122 6.320 -2.656 1.00 86.12 81 ASN A N 1
ATOM 602 C CA . ASN A 1 81 ? -5.387 5.834 -3.812 1.00 86.12 81 ASN A CA 1
ATOM 603 C C . ASN A 1 81 ? -3.968 5.415 -3.381 1.00 86.12 81 ASN A C 1
ATOM 605 O O . ASN A 1 81 ? -3.577 5.666 -2.233 1.00 86.12 81 ASN A O 1
ATOM 609 N N . PRO A 1 82 ? -3.193 4.761 -4.257 1.00 82.06 82 PRO A N 1
ATOM 610 C CA . PRO A 1 82 ? -1.863 4.292 -3.883 1.00 82.06 82 PRO A CA 1
ATOM 611 C C . PRO A 1 82 ? -0.871 5.389 -3.486 1.00 82.06 82 PRO A C 1
ATOM 613 O O . PRO A 1 82 ? 0.008 5.147 -2.659 1.00 82.06 82 PRO A O 1
ATOM 616 N N . ASP A 1 83 ? -1.047 6.611 -3.985 1.00 83.12 83 ASP A N 1
ATOM 617 C CA . ASP A 1 83 ? -0.216 7.769 -3.630 1.00 83.12 83 ASP A CA 1
ATOM 618 C C . ASP A 1 83 ? -0.357 8.114 -2.143 1.00 83.12 83 ASP A C 1
ATOM 620 O O . ASP A 1 83 ? 0.557 8.664 -1.535 1.00 83.12 83 ASP A O 1
ATOM 624 N N . MET A 1 84 ? -1.483 7.738 -1.527 1.00 88.88 84 MET A N 1
ATOM 625 C CA . MET A 1 84 ? -1.758 7.976 -0.113 1.00 88.88 84 MET A CA 1
ATOM 626 C C . MET A 1 84 ? -1.087 6.981 0.840 1.00 88.88 84 MET A C 1
ATOM 628 O O . MET A 1 84 ? -1.105 7.216 2.049 1.00 88.88 84 MET A O 1
ATOM 632 N N . VAL A 1 85 ? -0.444 5.915 0.345 1.00 87.50 85 VAL A N 1
ATOM 633 C CA . VAL A 1 85 ? 0.226 4.885 1.169 1.00 87.50 85 VAL A CA 1
ATOM 634 C C . VAL A 1 85 ? 1.182 5.480 2.222 1.00 87.50 85 VAL A C 1
ATOM 636 O O . VAL A 1 85 ? 1.086 5.082 3.388 1.00 87.50 85 VAL A O 1
ATOM 639 N N . PRO A 1 86 ? 2.056 6.461 1.909 1.00 86.75 86 PRO A N 1
ATOM 640 C CA . PRO A 1 86 ? 2.934 7.062 2.914 1.00 86.75 86 PRO A CA 1
ATOM 641 C C . PRO A 1 86 ? 2.179 7.795 4.032 1.00 86.75 86 PRO A C 1
ATOM 643 O O . PRO A 1 86 ? 2.616 7.767 5.183 1.00 86.75 86 PRO A O 1
ATOM 646 N N . ALA A 1 87 ? 1.053 8.446 3.723 1.00 89.94 87 ALA A N 1
ATOM 647 C CA . ALA A 1 87 ? 0.211 9.096 4.729 1.00 89.94 87 ALA A CA 1
ATOM 648 C C . ALA A 1 87 ? -0.568 8.071 5.559 1.00 89.94 87 ALA A C 1
ATOM 650 O O . ALA A 1 87 ? -0.637 8.206 6.779 1.00 89.94 87 ALA A O 1
ATOM 651 N N . MET A 1 88 ? -1.074 7.011 4.919 1.00 92.69 88 MET A N 1
ATOM 652 C CA . MET A 1 88 ? -1.729 5.893 5.600 1.00 92.69 88 MET A CA 1
ATOM 653 C C . MET A 1 88 ? -0.803 5.278 6.653 1.00 92.69 88 MET A C 1
ATOM 655 O O . MET A 1 88 ? -1.232 5.131 7.787 1.00 92.69 88 MET A O 1
ATOM 659 N N . LYS A 1 89 ? 0.482 5.039 6.340 1.00 89.06 89 LYS A N 1
ATOM 660 C CA . LYS A 1 89 ? 1.477 4.530 7.310 1.00 89.06 89 LYS A CA 1
ATOM 661 C C . LYS A 1 89 ? 1.664 5.420 8.548 1.00 89.06 89 LYS A C 1
ATOM 663 O O . LYS A 1 89 ? 2.068 4.926 9.599 1.00 89.06 89 LYS A O 1
ATOM 668 N N . ARG A 1 90 ? 1.452 6.737 8.430 1.00 90.00 90 ARG A N 1
ATOM 669 C CA . ARG A 1 90 ? 1.583 7.683 9.555 1.00 90.00 90 ARG A CA 1
ATOM 670 C C . ARG A 1 90 ? 0.320 7.737 10.413 1.00 90.00 90 ARG A C 1
ATOM 672 O O . ARG A 1 90 ? 0.419 8.026 11.607 1.00 90.00 90 ARG A O 1
ATOM 679 N N . ALA A 1 91 ? -0.839 7.482 9.817 1.00 95.31 91 ALA A N 1
ATOM 680 C CA . ALA A 1 91 ? -2.119 7.577 10.493 1.00 95.31 91 ALA A CA 1
ATOM 681 C C . ALA A 1 91 ? -2.265 6.506 11.588 1.00 95.31 91 ALA A C 1
ATOM 683 O O . ALA A 1 91 ? -1.846 5.362 11.421 1.00 95.31 91 ALA A O 1
ATOM 684 N N . ALA A 1 92 ? -2.889 6.875 12.706 1.00 94.62 92 ALA A N 1
ATOM 685 C CA . ALA A 1 92 ? -3.301 5.927 13.738 1.00 94.62 92 ALA A CA 1
ATOM 686 C C . ALA A 1 92 ? -4.572 5.164 13.335 1.00 94.62 92 ALA A C 1
ATOM 688 O O . ALA A 1 92 ? -4.769 4.033 13.763 1.00 94.62 92 ALA A O 1
ATOM 689 N N . GLY A 1 93 ? -5.416 5.764 12.493 1.00 96.25 93 GLY A N 1
ATOM 690 C CA . GLY A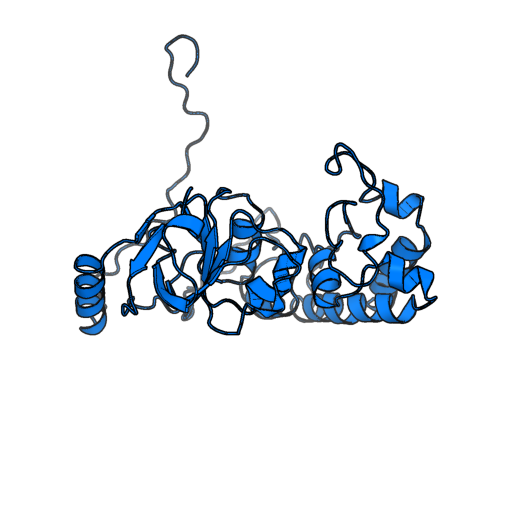 1 93 ? -6.633 5.159 11.964 1.00 96.25 93 GLY A CA 1
ATOM 691 C C . GLY A 1 93 ? -7.069 5.838 10.670 1.00 96.25 93 GLY A C 1
ATOM 692 O O . GLY A 1 93 ? -6.641 6.956 10.373 1.00 96.25 93 GLY A O 1
ATOM 693 N N . ILE A 1 94 ? -7.892 5.153 9.879 1.00 97.50 94 ILE A N 1
ATOM 694 C CA . ILE A 1 94 ? -8.314 5.612 8.550 1.00 97.50 94 ILE A CA 1
ATOM 695 C C . ILE A 1 94 ? -9.836 5.524 8.430 1.00 97.50 94 ILE A C 1
ATOM 697 O O . ILE A 1 94 ? -10.425 4.479 8.702 1.00 97.50 94 ILE A O 1
ATOM 701 N N . VAL A 1 95 ? -10.472 6.603 7.978 1.00 97.25 95 VAL A N 1
ATOM 702 C CA . VAL A 1 95 ? -11.914 6.668 7.716 1.00 97.25 95 VAL A CA 1
ATOM 703 C C . VAL A 1 95 ? -12.145 7.145 6.285 1.00 97.25 95 VAL A C 1
ATOM 705 O O . VAL A 1 95 ? -11.561 8.144 5.866 1.00 97.25 95 VAL A O 1
ATOM 708 N N . THR A 1 96 ? -12.989 6.446 5.525 1.00 97.19 96 THR A N 1
ATOM 709 C CA . THR A 1 96 ? -13.318 6.837 4.143 1.00 97.19 96 THR A CA 1
ATOM 710 C C . THR A 1 96 ? -14.815 6.899 3.884 1.00 97.19 96 THR A C 1
ATOM 712 O O . THR A 1 96 ? -15.567 6.055 4.377 1.00 97.19 96 THR A O 1
ATOM 715 N N . ASN A 1 97 ? -15.246 7.885 3.088 1.00 95.62 97 ASN A N 1
ATOM 716 C CA . ASN A 1 97 ? -16.645 7.994 2.664 1.00 95.62 97 ASN A CA 1
ATOM 717 C C . ASN A 1 97 ? -17.050 6.827 1.772 1.00 95.62 97 ASN A C 1
ATOM 719 O O . ASN A 1 97 ? -18.128 6.268 1.943 1.00 95.62 97 ASN A O 1
ATOM 723 N N . GLU A 1 98 ? -16.190 6.468 0.828 1.00 92.62 98 GLU A N 1
ATOM 724 C CA . GLU A 1 98 ? -16.467 5.469 -0.187 1.00 92.62 98 GLU A CA 1
ATOM 725 C C . GLU A 1 98 ? -15.597 4.223 -0.012 1.00 92.62 98 GLU A C 1
ATOM 727 O O . GLU A 1 98 ? -14.632 4.182 0.751 1.00 92.62 98 GLU A O 1
ATOM 732 N N . GLY A 1 99 ? -15.947 3.180 -0.760 1.00 86.12 99 GLY A N 1
ATOM 733 C CA . GLY A 1 99 ? -15.237 1.912 -0.754 1.00 86.12 99 GLY A CA 1
ATOM 734 C C . GLY A 1 99 ? -15.898 0.863 0.133 1.00 86.12 99 GLY A C 1
ATOM 735 O O . GLY A 1 99 ? -16.728 1.143 0.992 1.00 86.12 99 GLY A O 1
ATOM 736 N N . GLY A 1 100 ? -15.538 -0.388 -0.127 1.00 85.06 100 GLY A N 1
ATOM 737 C CA . GLY A 1 100 ? -16.018 -1.546 0.617 1.00 85.06 100 GLY A CA 1
ATOM 738 C C . GLY A 1 100 ? -14.866 -2.460 1.003 1.00 85.06 100 GLY A C 1
ATOM 739 O O . GLY A 1 100 ? -13.696 -2.101 0.908 1.00 85.06 100 GLY A O 1
ATOM 740 N N . MET A 1 101 ? -15.183 -3.695 1.380 1.00 82.38 101 MET A N 1
ATOM 741 C CA . MET A 1 101 ? -14.193 -4.641 1.908 1.00 82.38 101 MET A CA 1
ATOM 742 C C . MET A 1 101 ? -13.010 -4.940 0.981 1.00 82.38 101 MET A C 1
ATOM 744 O O . MET A 1 101 ? -11.984 -5.409 1.465 1.00 82.38 101 MET A O 1
ATOM 748 N N . THR A 1 102 ? -13.131 -4.692 -0.320 1.00 81.06 102 THR A N 1
ATOM 749 C CA . THR A 1 102 ? -12.093 -4.952 -1.327 1.00 81.06 102 THR A CA 1
ATOM 750 C C . THR A 1 102 ? -11.480 -3.677 -1.906 1.00 81.06 102 THR A C 1
ATOM 752 O O . THR A 1 102 ? -10.739 -3.765 -2.880 1.00 81.06 102 THR A O 1
ATOM 755 N N . CYS A 1 103 ? -11.802 -2.494 -1.370 1.00 82.69 103 CYS A N 1
ATOM 756 C CA . CYS A 1 103 ? -11.220 -1.249 -1.865 1.00 82.69 103 CYS A CA 1
ATOM 757 C C . CYS A 1 103 ? -9.745 -1.118 -1.461 1.00 82.69 103 CYS A C 1
ATOM 759 O O . CYS A 1 103 ? -9.242 -1.846 -0.600 1.00 82.69 103 CYS A O 1
ATOM 761 N N . HIS A 1 104 ? -9.068 -0.145 -2.070 1.00 85.88 104 HIS A N 1
ATOM 762 C CA . HIS A 1 104 ? -7.670 0.155 -1.785 1.00 85.88 104 HIS A CA 1
ATOM 763 C C . HIS A 1 104 ? -7.427 0.386 -0.283 1.00 85.88 104 HIS A C 1
ATOM 765 O O . HIS A 1 104 ? -6.577 -0.285 0.304 1.00 85.88 104 HIS A O 1
ATOM 771 N N . ALA A 1 105 ? -8.239 1.236 0.364 1.00 85.62 105 ALA A N 1
ATOM 772 C CA . ALA A 1 105 ? -8.150 1.496 1.804 1.00 85.62 105 ALA A CA 1
ATOM 773 C C . ALA A 1 105 ? -8.213 0.196 2.614 1.00 85.62 105 ALA A C 1
ATOM 775 O O . ALA A 1 105 ? -7.347 -0.063 3.443 1.00 85.62 105 ALA A O 1
ATOM 776 N N . ALA A 1 106 ? -9.185 -0.668 2.318 1.00 82.56 106 ALA A N 1
ATOM 777 C CA . ALA A 1 106 ? -9.393 -1.895 3.072 1.00 82.56 106 ALA A CA 1
ATOM 778 C C . ALA A 1 106 ? -8.247 -2.903 2.933 1.00 82.56 106 ALA A C 1
ATOM 780 O O . ALA A 1 106 ? -7.879 -3.551 3.912 1.00 82.56 106 ALA A O 1
ATOM 781 N N . ILE A 1 107 ? -7.679 -3.049 1.736 1.00 83.75 107 ILE A N 1
ATOM 782 C CA . ILE A 1 107 ? -6.561 -3.969 1.500 1.00 83.75 107 ILE A CA 1
ATOM 783 C C . ILE A 1 107 ? -5.312 -3.470 2.229 1.00 83.75 107 ILE A C 1
ATOM 785 O O . ILE A 1 107 ? -4.719 -4.208 3.015 1.00 83.75 107 ILE A O 1
ATOM 789 N N . VAL A 1 108 ? -4.952 -2.205 2.010 1.00 85.50 108 VAL A N 1
ATOM 790 C CA . VAL A 1 108 ? -3.713 -1.622 2.535 1.00 85.50 108 VAL A CA 1
ATOM 791 C C . VAL A 1 108 ? -3.757 -1.482 4.055 1.00 85.50 108 VAL A C 1
ATOM 793 O O . VAL A 1 108 ? -2.793 -1.830 4.733 1.00 85.50 108 VAL A O 1
ATOM 796 N N . SER A 1 109 ? -4.883 -1.045 4.624 1.00 88.44 109 SER A N 1
ATOM 797 C CA . SER A 1 109 ? -5.019 -0.912 6.077 1.00 88.44 109 SER A CA 1
ATOM 798 C C . SER A 1 109 ? -4.925 -2.252 6.805 1.00 88.44 109 SER A C 1
ATOM 800 O O . SER A 1 109 ? -4.302 -2.310 7.863 1.00 88.44 109 SER A O 1
ATOM 802 N N . ARG A 1 110 ? -5.474 -3.340 6.239 1.00 83.94 110 ARG A N 1
ATOM 803 C CA . ARG A 1 110 ? -5.316 -4.695 6.805 1.00 83.94 110 ARG A CA 1
ATOM 804 C C . ARG A 1 110 ? -3.873 -5.160 6.778 1.00 83.94 110 ARG A C 1
ATOM 806 O O . ARG A 1 110 ? -3.408 -5.762 7.740 1.00 83.94 110 ARG A O 1
ATOM 813 N N . GLU A 1 111 ? -3.184 -4.890 5.676 1.00 81.06 111 GLU A N 1
ATOM 814 C CA . GLU A 1 111 ? -1.783 -5.259 5.508 1.00 81.06 111 GLU A CA 1
ATOM 815 C C . GLU A 1 111 ? -0.890 -4.525 6.522 1.00 81.06 111 GLU A C 1
ATOM 817 O O . GLU A 1 111 ? -0.026 -5.138 7.144 1.00 81.06 111 GLU A O 1
ATOM 822 N N . MET A 1 112 ? -1.165 -3.242 6.776 1.00 82.69 112 MET A N 1
ATOM 823 C CA . MET A 1 112 ? -0.446 -2.433 7.768 1.00 82.69 112 MET A CA 1
ATOM 824 C C . MET A 1 112 ? -0.908 -2.662 9.217 1.00 82.69 112 MET A C 1
ATOM 826 O O . MET A 1 112 ? -0.218 -2.256 10.148 1.00 82.69 112 MET A O 1
ATOM 830 N N . GLY A 1 113 ? -2.064 -3.299 9.431 1.00 83.56 113 GLY A N 1
ATOM 831 C CA . GLY A 1 113 ? -2.674 -3.447 10.756 1.00 83.56 113 GLY A CA 1
ATOM 832 C C . GLY A 1 113 ? -3.202 -2.135 11.344 1.00 83.56 113 GLY A C 1
ATOM 833 O O . GLY A 1 113 ? -3.222 -1.982 12.561 1.00 83.56 113 GLY A O 1
ATOM 834 N N . ILE A 1 114 ? -3.598 -1.186 10.493 1.00 92.81 114 ILE A N 1
ATOM 835 C CA . ILE A 1 114 ? -4.148 0.110 10.908 1.00 92.81 114 ILE A CA 1
ATOM 836 C C . ILE A 1 114 ? -5.675 -0.012 10.975 1.00 92.81 114 ILE A C 1
ATOM 838 O O . ILE A 1 114 ? -6.265 -0.470 9.990 1.00 92.81 114 ILE A O 1
ATOM 842 N N . PRO A 1 115 ? -6.333 0.395 12.077 1.00 95.19 115 PRO A N 1
ATOM 843 C CA . PRO A 1 115 ? -7.789 0.442 12.174 1.00 95.19 115 PRO A CA 1
ATOM 844 C C . PRO A 1 115 ? -8.401 1.246 11.028 1.00 95.19 115 PRO A C 1
ATOM 846 O O . PRO A 1 115 ? -8.021 2.395 10.787 1.00 95.19 115 PRO A O 1
ATOM 849 N N . CYS A 1 116 ? -9.341 0.647 10.299 1.00 96.31 116 CYS A N 1
ATOM 850 C CA . CYS A 1 116 ? -9.941 1.289 9.138 1.00 96.31 116 CYS A CA 1
ATOM 851 C C . CYS A 1 116 ? -11.444 1.046 9.037 1.00 96.31 116 CYS A C 1
ATOM 853 O O . CYS A 1 116 ? -11.901 -0.100 9.062 1.00 96.31 116 CYS A O 1
ATOM 855 N N . VAL A 1 117 ? -12.182 2.142 8.856 1.00 96.25 117 VAL A N 1
ATOM 856 C CA . VAL A 1 117 ? -13.617 2.164 8.563 1.00 96.25 117 VAL A CA 1
ATOM 857 C C . VAL A 1 117 ? -13.819 2.748 7.167 1.00 96.25 117 VAL A C 1
ATOM 859 O O . VAL A 1 117 ? -13.312 3.823 6.848 1.00 96.25 117 VAL A O 1
ATOM 862 N N . VAL A 1 118 ? -14.545 2.036 6.312 1.00 95.88 118 VAL A N 1
ATOM 863 C CA . VAL A 1 118 ? -14.803 2.442 4.920 1.00 95.88 118 VAL A CA 1
ATOM 864 C C . VAL A 1 118 ? -16.294 2.557 4.656 1.00 95.88 118 VAL A C 1
ATOM 866 O O . VAL A 1 118 ? -17.094 1.977 5.388 1.00 95.88 118 VAL A O 1
ATOM 869 N N . GLY A 1 119 ? -16.684 3.286 3.613 1.00 92.88 119 GLY A N 1
ATOM 870 C CA . GLY A 1 119 ? -18.092 3.374 3.233 1.00 92.88 119 GLY A CA 1
ATOM 871 C C . GLY A 1 119 ? -18.954 4.124 4.253 1.00 92.88 119 GLY A C 1
ATOM 872 O O . GLY A 1 119 ? -20.090 3.727 4.488 1.00 92.88 119 GLY A O 1
ATOM 873 N N . THR A 1 120 ? -18.421 5.165 4.905 1.00 94.56 120 THR A N 1
ATOM 874 C CA . THR A 1 120 ? -19.202 6.001 5.841 1.00 94.56 120 THR A CA 1
ATOM 875 C C . THR A 1 120 ? -20.138 6.991 5.144 1.00 94.56 120 THR A C 1
ATOM 877 O O . THR A 1 120 ? -20.872 7.711 5.813 1.00 94.56 120 THR A O 1
ATOM 880 N N . GLU A 1 121 ? -20.039 7.107 3.818 1.00 92.75 121 GLU A N 1
ATOM 881 C CA . GLU A 1 121 ? -20.754 8.017 2.910 1.00 92.75 121 GLU A CA 1
ATOM 882 C C . GLU A 1 121 ? -20.456 9.518 3.104 1.00 92.75 121 GLU A C 1
ATOM 884 O O . GLU A 1 121 ? -20.292 10.239 2.124 1.00 92.75 121 GLU A O 1
ATOM 889 N N . HIS A 1 122 ? -20.341 10.006 4.341 1.00 93.31 122 HIS A N 1
ATOM 890 C CA . HIS A 1 122 ? -20.314 11.441 4.654 1.00 93.31 122 HIS A CA 1
ATOM 891 C C . HIS A 1 122 ? -19.365 11.832 5.810 1.00 93.31 122 HIS A C 1
ATOM 893 O O . HIS A 1 122 ? -19.530 12.887 6.430 1.00 93.31 122 HIS A O 1
ATOM 899 N N . ALA A 1 123 ? -18.331 11.035 6.106 1.00 93.06 123 ALA A N 1
ATOM 900 C CA . ALA A 1 123 ? -17.344 11.351 7.146 1.00 93.06 123 ALA A CA 1
ATOM 901 C C . ALA A 1 123 ? -16.594 12.664 6.902 1.00 93.06 123 ALA A C 1
ATOM 903 O O . ALA A 1 123 ? -16.432 13.435 7.846 1.00 93.06 123 ALA A O 1
ATOM 904 N N . THR A 1 124 ? -16.202 12.972 5.662 1.00 94.12 124 THR A N 1
ATOM 905 C CA . THR A 1 124 ? -15.525 14.249 5.344 1.00 94.12 124 THR A CA 1
ATOM 906 C C . THR A 1 124 ? -16.396 15.484 5.606 1.00 94.12 124 THR A C 1
ATOM 908 O O . THR A 1 124 ? -15.870 16.585 5.733 1.00 94.12 124 THR A O 1
ATOM 911 N N . GLN A 1 125 ? -17.719 15.316 5.697 1.00 93.12 125 GLN A N 1
ATOM 912 C CA . GLN A 1 125 ? -18.682 16.398 5.920 1.00 93.12 125 GLN A CA 1
ATOM 913 C C . GLN A 1 125 ? -19.046 16.549 7.403 1.00 93.12 125 GLN A C 1
ATOM 915 O O . GLN A 1 125 ? -19.300 17.657 7.876 1.00 93.12 125 GLN A O 1
ATOM 920 N N . VAL A 1 126 ? -19.095 15.432 8.137 1.00 93.50 126 VAL A N 1
ATOM 921 C CA . VAL A 1 126 ? -19.460 15.407 9.562 1.00 93.50 126 VAL A CA 1
ATOM 922 C C . VAL A 1 126 ? -18.266 15.710 10.464 1.00 93.50 126 VAL A C 1
ATOM 924 O O . VAL A 1 126 ? -18.412 16.425 11.460 1.00 93.50 126 VAL A O 1
ATOM 927 N N . LEU A 1 127 ? -17.097 15.163 10.134 1.00 94.44 127 LEU A N 1
ATOM 928 C CA . LEU A 1 127 ? -15.877 15.335 10.914 1.00 94.44 127 LEU A CA 1
ATOM 929 C C . LEU A 1 127 ? -15.210 16.670 10.579 1.00 94.44 127 LEU A C 1
ATOM 931 O O . LEU A 1 127 ? -15.297 17.166 9.458 1.00 94.44 127 LEU A O 1
ATOM 935 N N . LYS A 1 128 ? -14.537 17.270 11.563 1.00 94.56 128 LYS A N 1
ATOM 936 C CA . LYS A 1 128 ? -13.859 18.563 11.403 1.00 94.56 128 LYS A CA 1
ATOM 937 C C . LYS A 1 128 ? -12.354 18.416 11.545 1.00 94.56 128 LYS A C 1
ATOM 939 O O . LYS A 1 128 ? -11.882 17.658 12.384 1.00 94.56 128 LYS A O 1
ATOM 944 N N . GLN A 1 129 ? -11.602 19.211 10.787 1.00 95.31 129 GLN A N 1
ATOM 945 C CA . GLN A 1 129 ? -10.144 19.263 10.896 1.00 95.31 129 GLN A CA 1
ATOM 946 C C . GLN A 1 129 ? -9.695 19.501 12.349 1.00 95.31 129 GLN A C 1
ATOM 948 O O . GLN A 1 129 ? -10.176 20.422 13.011 1.00 95.31 129 GLN A O 1
ATOM 953 N N . GLY A 1 130 ? -8.764 18.679 12.835 1.00 92.62 130 GLY A N 1
ATOM 954 C CA . GLY A 1 130 ? -8.208 18.731 14.188 1.00 92.62 130 GLY A CA 1
ATOM 955 C C . GLY A 1 130 ? -9.142 18.230 15.293 1.00 92.62 130 GLY A C 1
ATOM 956 O O . GLY A 1 130 ? -8.755 18.246 16.460 1.00 92.62 130 GLY A O 1
ATOM 957 N N . GLN A 1 131 ? -10.360 17.790 14.965 1.00 94.69 131 GLN A N 1
ATOM 958 C CA . GLN A 1 131 ? -11.283 17.221 15.941 1.00 94.69 131 GLN A CA 1
ATOM 959 C C . GLN A 1 131 ? -10.716 15.913 16.493 1.00 94.69 131 GLN A C 1
ATOM 961 O O . GLN A 1 131 ? -10.348 15.037 15.720 1.00 94.69 131 GLN A O 1
ATOM 966 N N . ILE A 1 132 ? -10.680 15.759 17.815 1.00 95.44 132 ILE A N 1
ATOM 967 C CA . ILE A 1 132 ? -10.311 14.480 18.427 1.00 95.44 132 ILE A CA 1
ATOM 968 C C . ILE A 1 132 ? -11.478 13.506 18.285 1.00 95.44 132 ILE A C 1
ATOM 970 O O . ILE A 1 132 ? -12.611 13.821 18.671 1.00 95.44 132 ILE A O 1
ATOM 974 N N . ILE A 1 133 ? -11.188 12.340 17.717 1.00 95.88 133 ILE A N 1
ATOM 975 C CA . ILE A 1 133 ? -12.135 11.239 17.560 1.00 95.88 133 ILE A CA 1
ATOM 976 C C . ILE A 1 133 ? -11.487 9.922 17.964 1.00 95.88 133 ILE A C 1
ATOM 978 O O . ILE A 1 133 ? -10.262 9.779 17.921 1.00 95.88 133 ILE A O 1
ATOM 982 N N . THR A 1 134 ? -12.339 8.945 18.245 1.00 94.62 134 THR A N 1
ATOM 983 C CA . THR A 1 134 ? -11.953 7.550 18.416 1.00 94.62 134 THR A CA 1
ATOM 984 C C . THR A 1 134 ? -12.585 6.723 17.304 1.00 94.62 134 THR A C 1
ATOM 986 O O . THR A 1 134 ? -13.793 6.773 17.082 1.00 94.62 134 THR A O 1
ATOM 989 N N . VAL A 1 135 ? -11.767 5.950 16.602 1.00 94.50 135 VAL A N 1
ATOM 990 C CA . VAL A 1 135 ? -12.175 4.986 15.582 1.00 94.50 135 VAL A CA 1
ATOM 991 C C . VAL A 1 135 ? -12.200 3.603 16.219 1.00 94.50 135 VAL A C 1
ATOM 993 O O . VAL A 1 135 ? -11.152 3.069 16.575 1.00 94.50 135 VAL A O 1
ATOM 996 N N . ASP A 1 136 ? -13.389 3.020 16.327 1.00 93.38 136 ASP A N 1
ATOM 997 C CA . ASP A 1 136 ? -13.596 1.603 16.610 1.00 93.38 136 ASP A CA 1
ATOM 998 C C . ASP A 1 136 ? -13.857 0.883 15.289 1.00 93.38 136 ASP A C 1
ATOM 1000 O O . ASP A 1 136 ? -14.992 0.748 14.818 1.00 93.38 136 ASP A O 1
ATOM 1004 N N . ALA A 1 137 ? -12.783 0.427 14.659 1.00 91.81 137 ALA A N 1
ATOM 1005 C CA . ALA A 1 137 ? -12.912 -0.283 13.407 1.00 91.81 137 ALA A CA 1
ATOM 1006 C C . ALA A 1 137 ? -13.434 -1.708 13.604 1.00 91.81 137 ALA A C 1
ATOM 1008 O O . ALA A 1 137 ? -13.933 -2.279 12.645 1.00 91.81 137 ALA A O 1
ATOM 1009 N N . THR A 1 138 ? -13.403 -2.276 14.814 1.00 88.19 138 THR A N 1
ATOM 1010 C CA . THR A 1 138 ? -13.968 -3.607 15.093 1.00 88.19 138 THR A CA 1
ATOM 1011 C C . THR A 1 138 ? -15.486 -3.612 14.941 1.00 88.19 138 THR A C 1
ATOM 1013 O O . THR A 1 138 ? -16.030 -4.537 14.340 1.00 88.19 138 THR A O 1
ATOM 1016 N N . HIS A 1 139 ? -16.156 -2.560 15.416 1.00 86.50 139 HIS A N 1
ATOM 1017 C CA . HIS A 1 139 ? -17.606 -2.394 15.272 1.00 86.50 139 HIS A CA 1
ATOM 1018 C C . HIS A 1 139 ? -18.008 -1.471 14.111 1.00 86.50 139 HIS A C 1
ATOM 1020 O O . HIS A 1 139 ? -19.190 -1.371 13.790 1.00 86.50 139 HIS A O 1
ATOM 1026 N N . GLY A 1 140 ? -17.044 -0.816 13.455 1.00 91.00 140 GLY A N 1
ATOM 1027 C CA . GLY A 1 140 ? -17.300 0.087 12.329 1.00 91.00 140 GLY A CA 1
ATOM 1028 C C . GLY A 1 140 ? -17.834 1.456 12.761 1.00 91.00 140 GLY A C 1
ATOM 1029 O O . GLY A 1 140 ? -18.534 2.119 11.996 1.00 91.00 140 GLY A O 1
ATOM 1030 N N . HIS A 1 141 ? -17.531 1.883 13.987 1.00 94.06 141 HIS A N 1
ATOM 1031 C CA . HIS A 1 141 ? -18.048 3.110 14.585 1.00 94.06 141 HIS A CA 1
ATOM 1032 C C . HIS A 1 141 ? -16.947 4.155 14.767 1.00 94.06 141 HIS A C 1
ATOM 1034 O O . HIS A 1 141 ? -15.808 3.842 15.111 1.00 94.06 141 HIS A O 1
ATOM 1040 N N . VAL A 1 142 ? -17.301 5.425 14.590 1.00 94.19 142 VAL A N 1
ATOM 1041 C CA . VAL A 1 142 ? -16.427 6.559 14.901 1.00 94.19 142 VAL A CA 1
ATOM 1042 C C . VAL A 1 142 ? -17.113 7.437 15.935 1.00 94.19 142 VAL A C 1
ATOM 1044 O O . VAL A 1 142 ? -18.221 7.927 15.712 1.00 94.19 142 VAL A O 1
ATOM 1047 N N . TYR A 1 143 ? -16.441 7.659 17.056 1.00 93.56 143 TYR A N 1
ATOM 1048 C CA . TYR A 1 143 ? -16.947 8.370 18.221 1.00 93.56 143 TYR A CA 1
ATOM 1049 C C . TYR A 1 143 ? -16.312 9.752 18.368 1.00 93.56 143 TYR A C 1
ATOM 1051 O O . TYR A 1 143 ? -15.189 10.000 17.928 1.00 93.56 143 TYR A O 1
ATOM 1059 N N . ALA A 1 144 ? -17.034 10.662 19.017 1.00 91.50 144 ALA A N 1
ATOM 1060 C CA . ALA A 1 144 ? -16.506 11.962 19.404 1.00 91.50 144 ALA A CA 1
ATOM 1061 C C . ALA A 1 144 ? -15.610 11.865 20.646 1.00 91.50 144 ALA A C 1
ATOM 1063 O O . ALA A 1 144 ? -16.012 11.269 21.643 1.00 91.50 144 ALA A O 1
ATOM 1064 N N . GLY A 1 145 ? -14.472 12.563 20.620 1.00 89.00 145 GLY A N 1
ATOM 1065 C CA . GLY A 1 145 ? -13.539 12.617 21.743 1.00 89.00 145 GLY A CA 1
ATOM 1066 C C . GLY A 1 145 ? -12.590 11.424 21.790 1.00 89.00 145 GLY A C 1
ATOM 1067 O O . GLY A 1 145 ? -12.559 10.607 20.876 1.00 89.00 145 GLY A O 1
ATOM 1068 N N . GLU A 1 146 ? -11.791 11.378 22.850 1.00 88.50 146 GLU A N 1
ATOM 1069 C CA . GLU A 1 146 ? -10.912 10.258 23.174 1.00 88.50 146 GLU A CA 1
ATOM 1070 C C . GLU A 1 146 ? -11.663 9.333 24.132 1.00 88.50 146 GLU A C 1
ATOM 1072 O O . GLU A 1 146 ? -11.894 9.687 25.287 1.00 88.50 146 GLU A O 1
ATOM 1077 N N . LEU A 1 147 ? -12.094 8.182 23.625 1.00 83.62 147 LEU A N 1
ATOM 1078 C CA . LEU A 1 147 ? -12.662 7.101 24.425 1.00 83.62 147 LEU A CA 1
ATOM 1079 C C . LEU A 1 147 ? -11.605 6.030 24.661 1.00 83.62 147 LEU A C 1
ATOM 1081 O O . LEU A 1 147 ? -10.890 5.649 23.723 1.00 83.62 147 LEU A O 1
ATOM 1085 N N . LYS A 1 148 ? -11.553 5.496 25.885 1.00 73.81 148 LYS A N 1
ATOM 1086 C CA . LYS A 1 148 ? -10.771 4.295 26.153 1.00 73.81 148 LYS A CA 1
ATOM 1087 C C . LYS A 1 148 ? -11.512 3.110 25.564 1.00 73.81 148 LYS A C 1
ATOM 1089 O O . LYS A 1 148 ? -12.474 2.605 26.129 1.00 73.81 148 LYS A O 1
ATOM 1094 N N . ILE A 1 149 ? -11.051 2.649 24.412 1.00 66.69 149 ILE A N 1
ATOM 1095 C CA . ILE A 1 149 ? -11.468 1.343 23.917 1.00 66.69 149 ILE A CA 1
ATOM 1096 C C . ILE A 1 149 ? -10.594 0.323 24.626 1.00 66.69 149 ILE A C 1
ATOM 1098 O O . ILE A 1 149 ? -9.373 0.487 24.648 1.00 66.69 149 ILE A O 1
ATOM 1102 N N . ALA A 1 150 ? -11.213 -0.713 25.201 1.00 55.53 150 ALA A N 1
ATOM 1103 C CA . ALA A 1 150 ? -10.494 -1.884 25.671 1.00 55.53 150 ALA A CA 1
ATOM 1104 C C . ALA A 1 150 ? -9.675 -2.382 24.487 1.00 55.53 150 ALA A C 1
ATOM 1106 O O . ALA A 1 150 ? -10.198 -2.937 23.517 1.00 55.53 150 ALA A O 1
ATOM 1107 N N . HIS A 1 151 ? -8.386 -2.069 24.517 1.00 45.34 151 HIS A N 1
ATOM 1108 C CA . HIS A 1 151 ? -7.485 -2.513 23.498 1.00 45.34 151 HIS A CA 1
ATOM 1109 C C . HIS A 1 151 ? -7.493 -4.038 23.603 1.00 45.34 151 HIS A C 1
ATOM 1111 O O . HIS A 1 151 ? -6.780 -4.610 24.421 1.00 45.34 151 HIS A O 1
ATOM 1117 N N . HIS A 1 152 ? -8.149 -4.709 22.658 1.00 40.28 152 HIS A N 1
ATOM 1118 C CA . HIS A 1 152 ? -7.459 -5.808 22.005 1.00 40.28 152 HIS A CA 1
ATOM 1119 C C . HIS A 1 152 ? -6.294 -5.170 21.248 1.00 40.28 152 HIS A C 1
ATOM 1121 O O . HIS A 1 152 ? -6.271 -5.049 20.027 1.00 40.28 152 HIS A O 1
ATOM 1127 N N . HIS A 1 153 ? -5.318 -4.679 22.019 1.00 35.09 153 HIS A N 1
ATOM 1128 C CA . HIS A 1 153 ? -3.952 -4.684 21.593 1.00 35.09 153 HIS A CA 1
ATOM 1129 C C . HIS A 1 153 ? -3.786 -6.149 21.260 1.00 35.09 153 HIS A C 1
ATOM 1131 O O . HIS A 1 153 ? -3.714 -6.995 22.150 1.00 35.09 153 HIS A O 1
ATOM 1137 N N . ASP A 1 154 ? -3.774 -6.440 19.971 1.00 34.53 154 ASP A N 1
ATOM 1138 C CA . ASP A 1 154 ? -3.162 -7.628 19.440 1.00 34.53 154 ASP A CA 1
ATOM 1139 C C . ASP A 1 154 ? -1.652 -7.547 19.796 1.00 34.53 154 ASP A C 1
ATOM 1141 O O . ASP A 1 154 ? -0.763 -7.665 18.958 1.00 34.53 154 ASP A O 1
ATOM 1145 N N . HIS A 1 155 ? -1.314 -7.514 21.090 1.00 32.25 155 HIS A N 1
ATOM 1146 C CA . HIS A 1 155 ? -0.761 -8.728 21.641 1.00 32.25 155 HIS A CA 1
ATOM 1147 C C . HIS A 1 155 ? -1.623 -9.877 21.113 1.00 32.25 155 HIS A C 1
ATOM 1149 O O . HIS A 1 155 ? -2.502 -10.411 21.775 1.00 32.25 155 HIS A O 1
ATOM 1155 N N . ILE A 1 156 ? -1.290 -10.316 19.899 1.00 37.59 156 ILE A N 1
ATOM 1156 C CA . ILE A 1 156 ? -1.220 -11.730 19.616 1.00 37.59 156 ILE A CA 1
ATOM 1157 C C . ILE A 1 156 ? -0.178 -12.235 20.627 1.00 37.59 156 ILE A C 1
ATOM 1159 O O . ILE A 1 156 ? 0.983 -12.479 20.300 1.00 37.59 156 ILE A O 1
ATOM 1163 N N . THR A 1 157 ? -0.560 -12.300 21.903 1.00 31.03 157 THR A N 1
ATOM 1164 C CA . THR A 1 157 ? -0.021 -13.189 22.910 1.00 31.03 157 THR A CA 1
ATOM 1165 C C . THR A 1 157 ? -0.314 -14.549 22.339 1.00 31.03 157 THR A C 1
ATOM 1167 O O . THR A 1 157 ? -1.363 -15.117 22.592 1.00 31.03 157 THR A O 1
ATOM 1170 N N . SER A 1 158 ? 0.575 -15.003 21.453 1.00 34.41 158 SER A N 1
ATOM 1171 C CA . SER A 1 158 ? 0.862 -16.412 21.224 1.00 34.41 158 SER A CA 1
ATOM 1172 C C . SER A 1 158 ? -0.360 -17.337 21.258 1.00 34.41 158 SER A C 1
ATOM 1174 O O . SER A 1 158 ? -0.287 -18.432 21.798 1.00 34.41 158 SER A O 1
ATOM 1176 N N . ALA A 1 159 ? -1.472 -16.920 20.648 1.00 35.56 159 ALA A N 1
ATOM 1177 C CA . ALA A 1 159 ? -2.563 -17.799 20.268 1.00 35.56 159 ALA A CA 1
ATOM 1178 C C . ALA A 1 159 ? -2.299 -18.374 18.866 1.00 35.56 159 ALA A C 1
ATOM 1180 O O . ALA A 1 159 ? -3.166 -18.996 18.261 1.00 35.56 159 ALA A O 1
ATOM 1181 N N . ALA A 1 160 ? -1.032 -18.368 18.436 1.00 39.41 160 ALA A N 1
ATOM 1182 C CA . ALA A 1 160 ? -0.421 -19.649 18.115 1.00 39.41 160 ALA A CA 1
ATOM 1183 C C . ALA A 1 160 ? -0.501 -20.554 19.361 1.00 39.41 160 ALA A C 1
ATOM 1185 O O . ALA A 1 160 ? 0.506 -20.907 19.975 1.00 39.41 160 ALA A O 1
ATOM 1186 N N . SER A 1 161 ? -1.729 -20.974 19.702 1.00 38.59 161 SER A N 1
ATOM 1187 C CA . SER A 1 161 ? -1.924 -22.323 20.189 1.00 38.59 161 SER A CA 1
ATOM 1188 C C . SER A 1 161 ? -1.029 -23.177 19.306 1.00 38.59 161 SER A C 1
ATOM 1190 O O . SER A 1 161 ? -1.000 -23.000 18.083 1.00 38.59 161 SER A O 1
ATOM 1192 N N . GLN A 1 162 ? -0.197 -23.989 19.942 1.00 42.59 162 GLN A N 1
ATOM 1193 C CA . GLN A 1 162 ? 0.609 -25.005 19.290 1.00 42.59 162 GLN A CA 1
ATOM 1194 C C . GLN A 1 162 ? -0.335 -26.016 18.619 1.00 42.59 162 GLN A C 1
ATOM 1196 O O . GLN A 1 162 ? -0.393 -27.182 18.996 1.00 42.59 162 GLN A O 1
ATOM 1201 N N . ALA A 1 163 ? -1.128 -25.576 17.644 1.00 48.47 163 ALA A N 1
ATOM 1202 C CA . ALA A 1 163 ? -1.685 -26.439 16.644 1.00 48.47 163 ALA A CA 1
ATOM 1203 C C . ALA A 1 163 ? -0.455 -27.026 15.968 1.00 48.47 163 ALA A C 1
ATOM 1205 O O . ALA A 1 163 ? 0.355 -26.299 15.383 1.00 48.47 163 ALA A O 1
ATOM 1206 N N . ALA A 1 164 ? -0.263 -28.330 16.165 1.00 54.06 164 ALA A N 1
ATOM 1207 C CA . ALA A 1 164 ? 0.754 -29.087 15.462 1.00 54.06 164 ALA A CA 1
ATOM 1208 C C . ALA A 1 164 ? 0.743 -28.657 13.986 1.00 54.06 164 ALA A C 1
ATOM 1210 O O . ALA A 1 164 ? -0.352 -28.426 13.461 1.00 54.06 164 ALA A O 1
ATOM 1211 N N . PRO A 1 165 ? 1.915 -28.497 13.343 1.00 61.38 165 PRO A N 1
ATOM 1212 C CA . PRO A 1 165 ? 1.985 -28.045 11.962 1.00 61.38 165 PRO A CA 1
ATOM 1213 C C . PRO A 1 165 ? 0.992 -28.849 11.124 1.00 61.38 165 PRO A C 1
ATOM 1215 O O . PRO A 1 165 ? 1.113 -30.066 10.991 1.00 61.38 165 PRO A O 1
ATOM 1218 N N . LEU A 1 166 ? -0.056 -28.169 10.655 1.00 68.81 166 LEU A N 1
ATOM 1219 C CA . LEU A 1 166 ? -1.090 -28.783 9.842 1.00 68.81 166 LEU A CA 1
ATOM 1220 C C . LEU A 1 166 ? -0.447 -29.061 8.489 1.00 68.81 166 LEU A C 1
ATOM 1222 O O . LEU A 1 166 ? -0.241 -28.141 7.699 1.00 68.81 166 LEU A O 1
ATOM 1226 N N . GLU A 1 167 ? -0.101 -30.320 8.230 1.00 76.62 167 GLU A N 1
ATOM 1227 C CA . GLU A 1 167 ? 0.317 -30.735 6.897 1.00 76.62 167 GLU A CA 1
ATOM 1228 C C . GLU A 1 167 ? -0.887 -30.630 5.961 1.00 76.62 167 GLU A C 1
ATOM 1230 O O . GLU A 1 167 ? -1.791 -31.467 5.938 1.00 76.62 167 GLU A O 1
ATOM 1235 N N . THR A 1 168 ? -0.928 -29.531 5.220 1.00 85.38 168 THR A N 1
ATOM 1236 C CA . THR A 1 168 ? -1.942 -29.284 4.204 1.00 85.38 168 THR A CA 1
ATOM 1237 C C . THR A 1 168 ? -1.498 -29.907 2.883 1.00 85.38 168 THR A C 1
ATOM 1239 O O . THR A 1 168 ? -0.324 -29.885 2.521 1.00 85.38 168 THR A O 1
ATOM 1242 N N . ALA A 1 169 ? -2.447 -30.446 2.112 1.00 89.62 169 ALA A N 1
ATOM 1243 C CA . ALA A 1 169 ? -2.162 -30.920 0.753 1.00 89.62 169 ALA A CA 1
ATOM 1244 C C . ALA A 1 169 ? -1.782 -29.769 -0.204 1.00 89.62 169 ALA A C 1
ATOM 1246 O O . ALA A 1 169 ? -1.135 -29.990 -1.228 1.00 89.62 169 ALA A O 1
ATOM 1247 N N . THR A 1 170 ? -2.182 -28.539 0.134 1.00 90.31 170 THR A N 1
ATOM 1248 C CA . THR A 1 170 ? -1.974 -27.330 -0.664 1.00 90.31 170 THR A CA 1
ATOM 1249 C C . THR A 1 170 ? -1.156 -26.332 0.131 1.00 90.31 170 THR A C 1
ATOM 1251 O O . THR A 1 170 ? -1.598 -25.902 1.190 1.00 90.31 170 THR A O 1
ATOM 1254 N N . LYS A 1 171 ? -0.025 -25.891 -0.430 1.00 90.75 171 LYS A N 1
ATOM 1255 C CA . LYS A 1 171 ? 0.808 -24.856 0.191 1.00 90.75 171 LYS A CA 1
ATOM 1256 C C . LYS A 1 171 ? 0.005 -23.580 0.438 1.00 90.75 171 LYS A C 1
ATOM 1258 O O . LYS A 1 171 ? -0.562 -23.018 -0.502 1.00 90.75 171 LYS A O 1
ATOM 1263 N N . VAL A 1 172 ? 0.022 -23.092 1.669 1.00 92.75 172 VAL A N 1
ATOM 1264 C CA . VAL A 1 172 ? -0.617 -21.842 2.076 1.00 92.75 172 VAL A CA 1
ATOM 1265 C C . VAL A 1 172 ? 0.447 -20.757 2.125 1.00 92.75 172 VAL A C 1
ATOM 1267 O O . VAL A 1 172 ? 1.312 -20.750 2.995 1.00 92.75 172 VAL A O 1
ATOM 1270 N N . LYS A 1 173 ? 0.396 -19.829 1.170 1.00 94.69 173 LYS A N 1
ATOM 1271 C CA . LYS A 1 173 ? 1.324 -18.697 1.088 1.00 94.69 173 LYS A CA 1
ATOM 1272 C C . LYS A 1 173 ? 0.632 -17.390 1.444 1.00 94.69 173 LYS A C 1
ATOM 1274 O O . LYS A 1 173 ? -0.581 -17.269 1.291 1.00 94.69 173 LYS A O 1
ATOM 1279 N N . VAL A 1 174 ? 1.420 -16.403 1.852 1.00 93.44 174 VAL A N 1
ATOM 1280 C CA . VAL A 1 174 ? 0.931 -15.048 2.137 1.00 93.44 174 VAL A CA 1
ATOM 1281 C C . VAL A 1 174 ? 1.201 -14.093 0.983 1.00 93.44 174 VAL A C 1
ATOM 1283 O O . VAL A 1 174 ? 2.105 -14.312 0.176 1.00 93.44 174 VAL A O 1
ATOM 1286 N N . ILE A 1 175 ? 0.411 -13.027 0.928 1.00 94.50 175 ILE A N 1
ATOM 1287 C CA . ILE A 1 175 ? 0.768 -11.798 0.219 1.00 94.50 175 ILE A CA 1
ATOM 1288 C C . ILE A 1 175 ? 1.559 -10.950 1.217 1.00 94.50 175 ILE A C 1
ATOM 1290 O O . ILE A 1 175 ? 1.155 -10.846 2.376 1.00 94.50 175 ILE A O 1
ATOM 1294 N N . CYS A 1 176 ? 2.709 -10.430 0.805 1.00 93.56 176 CYS A N 1
ATOM 1295 C CA . CYS A 1 176 ? 3.564 -9.616 1.662 1.00 93.56 176 CYS A CA 1
ATOM 1296 C C . CYS A 1 176 ? 4.262 -8.584 0.788 1.00 93.56 176 CYS A C 1
ATOM 1298 O O . CYS A 1 176 ? 5.268 -8.900 0.156 1.00 93.56 176 CYS A O 1
ATOM 1300 N N . ASP A 1 177 ? 3.733 -7.368 0.750 1.00 92.31 177 ASP A N 1
ATOM 1301 C CA . ASP A 1 177 ? 4.208 -6.334 -0.170 1.00 92.31 177 ASP A CA 1
ATOM 1302 C C . ASP A 1 177 ? 5.071 -5.287 0.540 1.00 92.31 177 ASP A C 1
ATOM 1304 O O . ASP A 1 177 ? 5.892 -4.609 -0.080 1.00 92.31 177 ASP A O 1
ATOM 1308 N N . LEU A 1 178 ? 4.934 -5.200 1.864 1.00 88.94 178 LEU A N 1
ATOM 1309 C CA . LEU A 1 178 ? 5.676 -4.279 2.714 1.00 88.94 178 LEU A CA 1
ATOM 1310 C C . LEU A 1 178 ? 6.827 -4.990 3.454 1.00 88.94 178 LEU A C 1
ATOM 1312 O O . LEU A 1 178 ? 6.594 -5.967 4.170 1.00 88.94 178 LEU A O 1
ATOM 1316 N N . PRO A 1 179 ? 8.069 -4.478 3.364 1.00 91.31 179 PRO A N 1
ATOM 1317 C CA . PRO A 1 179 ? 9.197 -4.996 4.142 1.00 91.31 179 PRO A CA 1
ATOM 1318 C C . PRO A 1 179 ? 8.958 -4.983 5.660 1.00 91.31 179 PRO A C 1
ATOM 1320 O O . PRO A 1 179 ? 9.297 -5.948 6.343 1.00 91.31 179 PRO A O 1
ATOM 1323 N N . ASP A 1 180 ? 8.314 -3.931 6.177 1.00 86.06 180 ASP A N 1
ATOM 1324 C CA . ASP A 1 180 ? 8.108 -3.709 7.618 1.00 86.06 180 ASP A CA 1
ATOM 1325 C C . ASP A 1 180 ? 7.266 -4.805 8.293 1.00 86.06 180 ASP A C 1
ATOM 1327 O O . ASP A 1 180 ? 7.428 -5.086 9.480 1.00 86.06 180 ASP A O 1
ATOM 1331 N N . ILE A 1 181 ? 6.372 -5.456 7.542 1.00 84.69 181 ILE A N 1
ATOM 1332 C CA . ILE A 1 181 ? 5.490 -6.506 8.072 1.00 84.69 181 ILE A CA 1
ATOM 1333 C C . ILE A 1 181 ? 6.043 -7.915 7.845 1.00 84.69 181 ILE A C 1
ATOM 1335 O O . ILE A 1 181 ? 5.444 -8.885 8.316 1.00 84.69 181 ILE A O 1
ATOM 1339 N N . ALA A 1 182 ? 7.170 -8.056 7.143 1.00 91.38 182 ALA A N 1
ATOM 1340 C CA . ALA A 1 182 ? 7.673 -9.349 6.693 1.00 91.38 182 ALA A CA 1
ATOM 1341 C C . ALA A 1 182 ? 7.956 -10.309 7.860 1.00 91.38 182 ALA A C 1
ATOM 1343 O O . ALA A 1 182 ? 7.610 -11.488 7.790 1.00 91.38 182 ALA A O 1
ATOM 1344 N N . GLU A 1 183 ? 8.507 -9.808 8.972 1.00 90.44 183 GLU A N 1
ATOM 1345 C CA . GLU A 1 183 ? 8.751 -10.624 10.169 1.00 90.44 183 GLU A CA 1
ATOM 1346 C C . GLU A 1 183 ? 7.455 -11.129 10.813 1.00 90.44 183 GLU A C 1
ATOM 1348 O O . GLU A 1 183 ? 7.377 -12.278 11.255 1.00 90.44 183 GLU A O 1
ATOM 1353 N N . ARG A 1 184 ? 6.419 -10.283 10.866 1.00 86.12 184 ARG A N 1
ATOM 1354 C CA . ARG A 1 184 ? 5.094 -10.670 11.367 1.00 86.12 184 ARG A CA 1
ATOM 1355 C C . ARG A 1 184 ? 4.466 -11.709 10.443 1.00 86.12 184 ARG A C 1
ATOM 1357 O O . ARG A 1 184 ? 3.964 -12.723 10.923 1.00 86.12 184 ARG A O 1
ATOM 1364 N N . ALA A 1 185 ? 4.529 -11.482 9.134 1.00 88.50 185 ALA A N 1
ATOM 1365 C CA . ALA A 1 185 ? 3.989 -12.391 8.134 1.00 88.50 185 ALA A CA 1
ATOM 1366 C C . ALA A 1 185 ? 4.687 -13.762 8.180 1.00 88.50 185 ALA A C 1
ATOM 1368 O O . ALA A 1 185 ? 4.017 -14.790 8.107 1.00 88.50 185 ALA A O 1
ATOM 1369 N N . ALA A 1 186 ? 6.005 -13.809 8.393 1.00 90.19 186 ALA A N 1
ATOM 1370 C CA . ALA A 1 186 ? 6.757 -15.058 8.520 1.00 90.19 186 ALA A CA 1
ATOM 1371 C C . ALA A 1 186 ? 6.336 -15.895 9.745 1.00 90.19 186 ALA A C 1
ATOM 1373 O O . ALA A 1 186 ? 6.310 -17.128 9.676 1.00 90.19 186 ALA A O 1
ATOM 1374 N N . LYS A 1 187 ? 5.932 -15.241 10.844 1.00 89.00 187 LYS A N 1
ATOM 1375 C CA . LYS A 1 187 ? 5.427 -15.898 12.067 1.00 89.00 187 LYS A CA 1
ATOM 1376 C C . LYS A 1 187 ? 4.048 -16.547 11.899 1.00 89.00 187 LYS A C 1
ATOM 1378 O O . LYS A 1 187 ? 3.650 -17.316 12.766 1.00 89.00 187 LYS A O 1
ATOM 1383 N N . SER A 1 188 ? 3.339 -16.292 10.795 1.00 86.00 188 SER A N 1
ATOM 1384 C CA . SER A 1 188 ? 2.035 -16.918 10.510 1.00 86.00 188 SER A CA 1
ATOM 1385 C C . SER A 1 188 ? 2.105 -18.430 10.260 1.00 86.00 188 SER A C 1
ATOM 1387 O O . SER A 1 188 ? 1.074 -19.095 10.255 1.00 86.00 188 SER A O 1
ATOM 1389 N N . GLY A 1 189 ? 3.302 -18.976 10.013 1.00 86.88 189 GLY A N 1
ATOM 1390 C CA . GLY A 1 189 ? 3.487 -20.378 9.631 1.00 86.88 1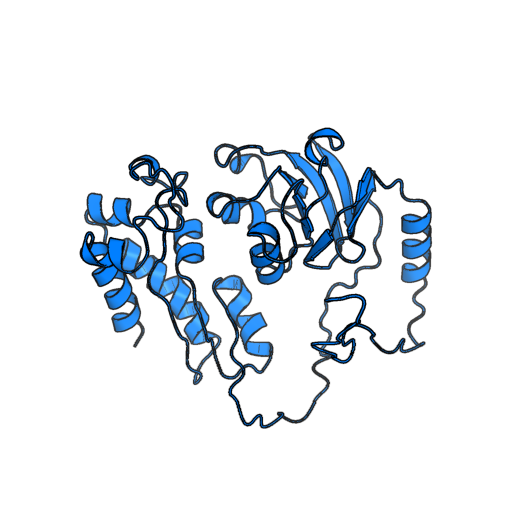89 GLY A CA 1
ATOM 1391 C C . GLY A 1 189 ? 3.339 -20.648 8.129 1.00 86.88 189 GLY A C 1
ATOM 1392 O O . GLY A 1 189 ? 3.544 -21.782 7.713 1.00 86.88 189 GLY A O 1
ATOM 1393 N N . ALA A 1 190 ? 3.067 -19.629 7.307 1.00 90.75 190 ALA A N 1
ATOM 1394 C CA . ALA A 1 190 ? 2.893 -19.773 5.860 1.00 90.75 190 ALA A CA 1
ATOM 1395 C C . ALA A 1 190 ? 4.094 -20.423 5.147 1.00 90.75 190 ALA A C 1
ATOM 1397 O O . ALA A 1 190 ? 5.252 -20.189 5.501 1.00 90.75 190 ALA A O 1
ATOM 1398 N N . ASP A 1 191 ? 3.829 -21.167 4.074 1.00 93.25 191 ASP A N 1
ATOM 1399 C CA . ASP A 1 191 ? 4.798 -21.910 3.253 1.00 93.25 191 ASP A CA 1
ATOM 1400 C C . ASP A 1 191 ? 5.678 -21.023 2.355 1.00 93.25 191 ASP A C 1
ATOM 1402 O O . ASP A 1 191 ? 6.427 -21.520 1.512 1.00 93.25 191 ASP A O 1
ATOM 1406 N N . GLY A 1 192 ? 5.573 -19.703 2.494 1.00 95.31 192 GLY A N 1
ATOM 1407 C CA . GLY A 1 192 ? 6.304 -18.704 1.724 1.00 95.31 192 GLY A CA 1
ATOM 1408 C C . GLY A 1 192 ?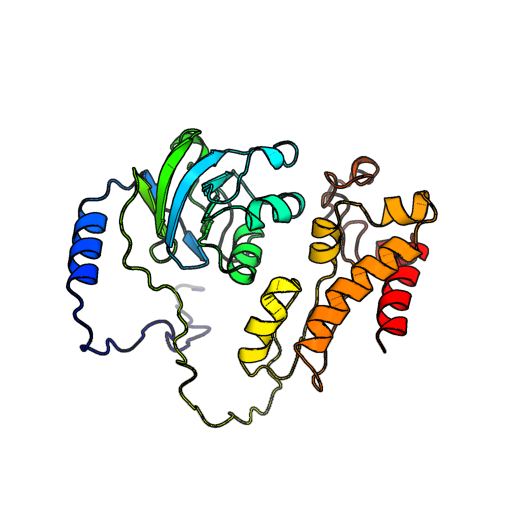 5.423 -17.524 1.337 1.00 95.31 192 GLY A C 1
ATOM 1409 O O . GLY A 1 192 ? 4.287 -17.393 1.799 1.00 95.31 192 GLY A O 1
ATOM 1410 N N . VAL A 1 193 ? 5.942 -16.694 0.439 1.00 97.25 193 VAL A N 1
ATOM 1411 C CA . VAL A 1 193 ? 5.227 -15.550 -0.127 1.00 97.25 193 VAL A CA 1
ATOM 1412 C C . VAL A 1 193 ? 4.764 -15.909 -1.535 1.00 97.25 193 VAL A C 1
ATOM 1414 O O . VAL A 1 193 ? 5.551 -16.333 -2.384 1.00 97.25 193 VAL A O 1
ATOM 1417 N N . GLY A 1 194 ? 3.457 -15.818 -1.762 1.00 97.38 194 GLY A N 1
ATOM 1418 C CA . GLY A 1 194 ? 2.808 -16.138 -3.033 1.00 97.38 194 GLY A CA 1
ATOM 1419 C C . GLY A 1 194 ? 2.747 -14.949 -3.982 1.00 97.38 194 GLY A C 1
ATOM 1420 O O . GLY A 1 194 ? 2.641 -15.153 -5.189 1.00 97.38 194 GLY A O 1
ATOM 1421 N N . LEU A 1 195 ? 2.843 -13.738 -3.437 1.00 97.25 195 LEU A N 1
ATOM 1422 C CA . LEU A 1 195 ? 2.859 -12.496 -4.187 1.00 97.25 195 LEU A CA 1
ATOM 1423 C C . LEU A 1 195 ? 3.552 -11.405 -3.364 1.00 97.25 195 LEU A C 1
ATOM 1425 O O . LEU A 1 195 ? 3.175 -11.165 -2.218 1.00 97.25 195 LEU A O 1
ATOM 1429 N N . VAL A 1 196 ? 4.541 -10.769 -3.982 1.00 96.75 196 VAL A N 1
ATOM 1430 C CA . VAL A 1 196 ? 5.093 -9.466 -3.615 1.00 96.75 196 VAL A CA 1
ATOM 1431 C C . VAL A 1 196 ? 4.768 -8.514 -4.762 1.00 96.75 196 VAL A C 1
ATOM 1433 O O . VAL A 1 196 ? 5.176 -8.752 -5.905 1.00 96.75 196 VAL A O 1
ATOM 1436 N N . ARG A 1 197 ? 4.025 -7.459 -4.450 1.00 95.31 197 ARG A N 1
ATOM 1437 C CA . ARG A 1 197 ? 3.697 -6.313 -5.299 1.00 95.31 197 ARG A CA 1
ATOM 1438 C C . ARG A 1 197 ? 4.761 -5.232 -5.098 1.00 95.31 197 ARG A C 1
ATOM 1440 O O . ARG A 1 197 ? 4.920 -4.713 -3.995 1.00 95.31 197 ARG A O 1
ATOM 1447 N N . MET A 1 198 ? 5.528 -4.915 -6.144 1.00 93.88 198 MET A N 1
ATOM 1448 C CA . MET A 1 198 ? 6.632 -3.943 -6.056 1.00 93.88 198 MET A CA 1
ATOM 1449 C C . MET A 1 198 ? 6.146 -2.506 -5.830 1.00 93.88 198 MET A C 1
ATOM 1451 O O . MET A 1 198 ? 6.916 -1.654 -5.390 1.00 93.88 198 MET A O 1
ATOM 1455 N N . GLU A 1 199 ? 4.880 -2.217 -6.125 1.00 91.94 199 GLU A N 1
ATOM 1456 C CA . GLU A 1 199 ? 4.348 -0.861 -6.185 1.00 91.94 199 GLU A CA 1
ATOM 1457 C C . GLU A 1 199 ? 4.371 -0.158 -4.820 1.00 91.94 199 GLU A C 1
ATOM 1459 O O . GLU A 1 199 ? 4.600 1.047 -4.755 1.00 91.94 199 GLU A O 1
ATOM 1464 N N . PHE A 1 200 ? 4.259 -0.902 -3.715 1.00 86.31 200 PHE A N 1
ATOM 1465 C CA . PHE A 1 200 ? 4.418 -0.334 -2.372 1.00 86.31 200 PHE A CA 1
ATOM 1466 C C . PHE A 1 200 ? 5.844 0.144 -2.097 1.00 86.31 200 PHE A C 1
ATOM 1468 O O . PHE A 1 200 ? 6.025 1.189 -1.478 1.00 86.31 200 PHE A O 1
ATOM 1475 N N . MET A 1 201 ? 6.858 -0.586 -2.571 1.00 90.25 201 MET A N 1
ATOM 1476 C CA . MET A 1 201 ? 8.263 -0.180 -2.438 1.00 90.25 201 MET A CA 1
ATOM 1477 C C . MET A 1 201 ? 8.558 1.049 -3.301 1.00 90.25 201 MET A C 1
ATOM 1479 O O . MET A 1 201 ? 9.297 1.940 -2.893 1.00 90.25 201 MET A O 1
ATOM 1483 N N . ILE A 1 202 ? 7.945 1.111 -4.484 1.00 91.31 202 ILE A N 1
ATOM 1484 C CA . ILE A 1 202 ? 8.043 2.247 -5.407 1.00 91.31 202 ILE A CA 1
ATOM 1485 C C . ILE A 1 202 ? 7.414 3.496 -4.785 1.00 91.31 202 ILE A C 1
ATOM 1487 O O . ILE A 1 202 ? 8.034 4.560 -4.782 1.00 91.31 202 ILE A O 1
ATOM 1491 N N . ALA A 1 203 ? 6.220 3.350 -4.206 1.00 86.12 203 ALA A N 1
ATOM 1492 C CA . ALA A 1 203 ? 5.528 4.423 -3.506 1.00 86.12 203 ALA A CA 1
ATOM 1493 C C . ALA A 1 203 ? 6.345 4.952 -2.318 1.00 86.12 203 ALA A C 1
ATOM 1495 O O . ALA A 1 203 ? 6.496 6.162 -2.166 1.00 86.12 203 ALA A O 1
ATOM 1496 N N . ASP A 1 204 ? 6.916 4.054 -1.510 1.00 83.62 204 ASP A N 1
ATOM 1497 C CA . ASP A 1 204 ? 7.762 4.408 -0.361 1.00 83.62 204 ASP A CA 1
ATOM 1498 C C . ASP A 1 204 ? 9.054 5.126 -0.793 1.00 83.62 204 ASP A C 1
ATOM 1500 O O . ASP A 1 204 ? 9.500 6.065 -0.136 1.00 83.62 204 ASP A O 1
ATOM 1504 N N . GLY A 1 205 ? 9.611 4.750 -1.951 1.00 87.06 205 GLY A N 1
ATOM 1505 C CA . GLY A 1 205 ? 10.778 5.400 -2.549 1.00 87.06 205 GLY A CA 1
ATOM 1506 C C . GLY A 1 205 ? 10.527 6.823 -3.066 1.00 87.06 205 GLY A C 1
ATOM 1507 O O . GLY A 1 205 ? 11.486 7.557 -3.311 1.00 87.06 205 GLY A O 1
ATOM 1508 N N . GLY A 1 206 ? 9.267 7.240 -3.239 1.00 87.75 206 GLY A N 1
ATOM 1509 C CA . GLY A 1 206 ? 8.906 8.619 -3.593 1.00 87.75 206 GLY A CA 1
ATOM 1510 C C . GLY A 1 206 ? 9.199 9.035 -5.045 1.00 87.75 206 GLY A C 1
ATOM 1511 O O . GLY A 1 206 ? 8.971 10.189 -5.417 1.00 87.75 206 GLY A O 1
ATOM 1512 N N . VAL A 1 207 ? 9.722 8.133 -5.880 1.00 93.81 207 VAL A N 1
ATOM 1513 C CA . VAL A 1 207 ? 10.175 8.428 -7.248 1.00 93.81 207 VAL A CA 1
ATOM 1514 C C . VAL A 1 207 ? 9.576 7.419 -8.219 1.00 93.81 207 VAL A C 1
ATOM 1516 O O . VAL A 1 207 ? 9.715 6.211 -8.037 1.00 93.81 207 VAL A O 1
ATOM 1519 N N . HIS A 1 208 ? 8.941 7.917 -9.281 1.00 95.00 208 HIS A N 1
ATOM 1520 C CA . HIS A 1 208 ? 8.335 7.064 -10.296 1.00 95.00 208 HIS A CA 1
ATOM 1521 C C . HIS A 1 208 ? 9.420 6.270 -11.062 1.00 95.00 208 HIS A C 1
ATOM 1523 O O . HIS A 1 208 ? 10.448 6.861 -11.414 1.00 95.00 208 HIS A O 1
ATOM 1529 N N . PRO A 1 209 ? 9.236 4.976 -11.401 1.00 95.56 209 PRO A N 1
ATOM 1530 C CA . PRO A 1 209 ? 10.265 4.183 -12.089 1.00 95.56 209 PRO A CA 1
ATOM 1531 C C . PRO A 1 209 ? 10.742 4.815 -13.400 1.00 95.56 209 PRO A C 1
ATOM 1533 O O . PRO A 1 209 ? 11.941 4.860 -13.678 1.00 95.56 209 PRO A O 1
ATOM 1536 N N . ALA A 1 210 ? 9.821 5.411 -14.163 1.00 94.31 210 ALA A N 1
ATOM 1537 C CA . ALA A 1 210 ? 10.155 6.141 -15.385 1.00 94.31 210 ALA A CA 1
ATOM 1538 C C . ALA A 1 210 ? 11.118 7.324 -15.139 1.00 94.31 210 ALA A C 1
ATOM 1540 O O . ALA A 1 210 ? 11.954 7.621 -15.992 1.00 94.31 210 ALA A O 1
ATOM 1541 N N . GLN A 1 211 ? 11.063 7.984 -13.973 1.00 96.25 211 GLN A N 1
ATOM 1542 C CA . GLN A 1 211 ? 11.985 9.072 -13.620 1.00 96.25 211 GLN A CA 1
ATOM 1543 C C . GLN A 1 211 ? 13.412 8.555 -13.421 1.00 96.25 211 GLN A C 1
ATOM 1545 O O . GLN A 1 211 ? 14.344 9.179 -13.929 1.00 96.25 211 GLN A O 1
ATOM 1550 N N . TYR A 1 212 ? 13.595 7.418 -12.737 1.00 96.69 212 TYR A N 1
ATOM 1551 C CA . TYR A 1 212 ? 14.920 6.803 -12.593 1.00 96.69 212 TYR A CA 1
ATOM 1552 C C . TYR A 1 212 ? 15.544 6.529 -13.960 1.00 96.69 212 TYR A C 1
ATOM 1554 O O . TYR A 1 212 ? 16.697 6.881 -14.198 1.00 96.69 212 TYR A O 1
ATOM 1562 N N . ILE A 1 213 ? 14.763 5.973 -14.887 1.00 94.56 213 ILE A N 1
ATOM 1563 C CA . ILE A 1 213 ? 15.232 5.669 -16.241 1.00 94.56 213 ILE A CA 1
ATOM 1564 C C . ILE A 1 213 ? 15.561 6.943 -17.030 1.00 94.56 213 ILE A C 1
ATOM 1566 O O . ILE A 1 213 ? 16.616 7.007 -17.666 1.00 94.56 213 ILE A O 1
ATOM 1570 N N . ARG A 1 214 ? 14.706 7.974 -16.966 1.00 94.81 214 ARG A N 1
ATOM 1571 C CA . ARG A 1 214 ? 14.951 9.272 -17.623 1.00 94.81 214 ARG A CA 1
ATOM 1572 C C . ARG A 1 214 ? 16.226 9.951 -17.114 1.00 94.81 214 ARG A C 1
ATOM 1574 O O . ARG A 1 214 ? 16.942 10.558 -17.904 1.00 94.81 214 ARG A O 1
ATOM 1581 N N . GLU A 1 215 ? 16.536 9.813 -15.826 1.00 96.50 215 GLU A N 1
ATOM 1582 C CA . GLU A 1 215 ? 17.755 10.350 -15.205 1.00 96.50 215 GLU A CA 1
ATOM 1583 C C . GLU A 1 215 ? 18.986 9.422 -15.348 1.00 96.50 215 GLU A C 1
ATOM 1585 O O . GLU A 1 215 ? 20.064 9.782 -14.883 1.00 96.50 215 GLU A O 1
ATOM 1590 N N . ASN A 1 216 ? 18.870 8.254 -16.002 1.00 96.56 216 ASN A N 1
ATOM 1591 C CA . ASN A 1 216 ? 19.909 7.205 -16.064 1.00 96.56 216 ASN A CA 1
ATOM 1592 C C . ASN A 1 216 ? 20.384 6.717 -14.683 1.00 96.56 216 ASN A C 1
ATOM 1594 O O . ASN A 1 216 ? 21.565 6.449 -14.460 1.00 96.56 216 ASN A O 1
ATOM 1598 N N . ARG A 1 217 ? 19.439 6.612 -13.750 1.00 97.19 217 ARG A N 1
ATOM 1599 C CA . ARG A 1 217 ? 19.618 6.160 -12.367 1.00 97.19 217 ARG A CA 1
ATOM 1600 C C . ARG A 1 217 ? 19.024 4.767 -12.150 1.00 97.19 217 ARG A C 1
ATOM 1602 O O . ARG A 1 217 ? 18.437 4.487 -11.110 1.00 97.19 217 ARG A O 1
ATOM 1609 N N . ASP A 1 218 ? 19.172 3.888 -13.138 1.00 96.50 218 ASP A N 1
ATOM 1610 C CA . ASP A 1 218 ? 18.671 2.509 -13.118 1.00 96.50 218 ASP A CA 1
ATOM 1611 C C . ASP A 1 218 ? 19.180 1.753 -11.872 1.00 96.50 218 ASP A C 1
ATOM 1613 O O . ASP A 1 218 ? 18.432 1.006 -11.249 1.00 96.50 218 ASP A O 1
ATOM 1617 N N . GLU A 1 219 ? 20.429 1.999 -11.461 1.00 97.62 219 GLU A N 1
ATOM 1618 C CA . GLU A 1 219 ? 21.044 1.391 -10.271 1.00 97.62 219 GLU A CA 1
ATOM 1619 C C . GLU A 1 219 ? 20.369 1.793 -8.954 1.00 97.62 219 GLU A C 1
ATOM 1621 O O . GLU A 1 219 ? 20.246 0.961 -8.055 1.00 97.62 219 GLU A O 1
ATOM 1626 N N . ASP A 1 220 ? 19.875 3.028 -8.839 1.00 97.75 220 ASP A N 1
ATOM 1627 C CA . ASP A 1 220 ? 19.151 3.463 -7.641 1.00 97.75 220 ASP A CA 1
ATOM 1628 C C . ASP A 1 220 ? 17.803 2.741 -7.534 1.00 97.75 220 ASP A C 1
ATOM 1630 O O . ASP A 1 220 ? 17.399 2.334 -6.444 1.00 97.75 220 ASP A O 1
ATOM 1634 N N . TYR A 1 221 ? 17.132 2.536 -8.671 1.00 97.69 221 TYR A N 1
ATOM 1635 C CA . TYR A 1 221 ? 15.882 1.785 -8.727 1.00 97.69 221 TYR A CA 1
ATOM 1636 C C . TYR A 1 221 ? 16.097 0.297 -8.428 1.00 97.69 221 TYR A C 1
ATOM 1638 O O . TYR A 1 221 ? 15.373 -0.289 -7.624 1.00 97.69 221 TYR A O 1
ATOM 1646 N N . ILE A 1 222 ? 17.145 -0.303 -9.006 1.00 98.00 222 ILE A N 1
ATOM 1647 C CA . ILE A 1 222 ? 17.559 -1.678 -8.697 1.00 98.00 222 ILE A CA 1
ATOM 1648 C C . ILE A 1 222 ? 17.802 -1.82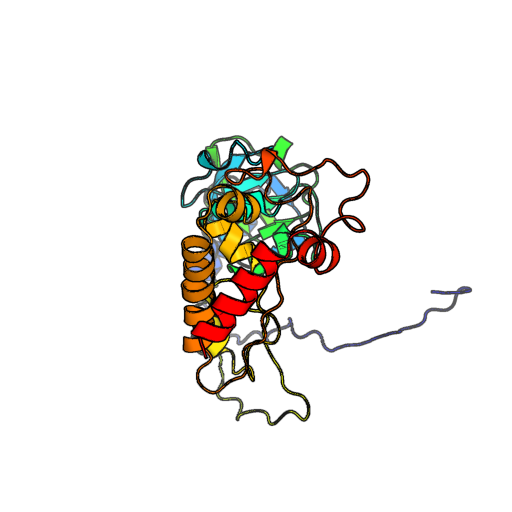1 -7.196 1.00 98.00 222 ILE A C 1
ATOM 1650 O O . ILE A 1 222 ? 17.296 -2.760 -6.586 1.00 98.00 222 ILE A O 1
ATOM 1654 N N . LYS A 1 223 ? 18.546 -0.888 -6.593 1.00 97.75 223 LYS A N 1
ATOM 1655 C CA . LYS A 1 223 ? 18.859 -0.918 -5.165 1.00 97.75 223 LYS A CA 1
ATOM 1656 C C . LYS A 1 223 ? 17.605 -0.807 -4.296 1.00 97.75 223 LYS A C 1
ATOM 1658 O O . LYS A 1 223 ? 17.462 -1.606 -3.379 1.00 97.75 223 LYS A O 1
ATOM 1663 N N . LEU A 1 224 ? 16.687 0.111 -4.613 1.00 97.31 224 LEU A N 1
ATOM 1664 C CA . LEU A 1 224 ? 15.403 0.248 -3.911 1.00 97.31 224 LEU A CA 1
ATOM 1665 C C . LEU A 1 224 ? 14.647 -1.091 -3.860 1.00 97.31 224 LEU A C 1
ATOM 1667 O O . LEU A 1 224 ? 14.225 -1.534 -2.792 1.00 97.31 224 LEU A O 1
ATOM 1671 N N . LEU A 1 225 ? 14.519 -1.756 -5.011 1.00 97.56 225 LEU A N 1
ATOM 1672 C CA . LEU A 1 225 ? 13.849 -3.053 -5.105 1.00 97.56 225 LEU A CA 1
ATOM 1673 C C . LEU A 1 225 ? 14.626 -4.155 -4.377 1.00 97.56 225 LEU A C 1
ATOM 1675 O O . LEU A 1 225 ? 14.020 -4.984 -3.702 1.00 97.56 225 LEU A O 1
ATOM 1679 N N . MET A 1 226 ? 15.958 -4.170 -4.486 1.00 97.56 226 MET A N 1
ATOM 1680 C CA . MET A 1 226 ? 16.802 -5.137 -3.781 1.00 97.56 226 MET A CA 1
ATOM 1681 C C . MET A 1 226 ? 16.652 -5.023 -2.264 1.00 97.56 226 MET A C 1
ATOM 1683 O O . MET A 1 226 ? 16.488 -6.041 -1.597 1.00 97.56 226 MET A O 1
ATOM 1687 N N . ASP A 1 227 ? 16.677 -3.807 -1.724 1.00 96.38 227 ASP A N 1
ATOM 1688 C CA . ASP A 1 227 ? 16.575 -3.571 -0.286 1.00 96.38 227 ASP A CA 1
ATOM 1689 C C . ASP A 1 227 ? 15.196 -4.020 0.243 1.00 96.38 227 ASP A C 1
ATOM 1691 O O . ASP A 1 227 ? 15.108 -4.751 1.238 1.00 96.38 227 ASP A O 1
ATOM 1695 N N . GLY A 1 228 ? 14.116 -3.672 -0.467 1.00 95.88 228 GLY A N 1
ATOM 1696 C CA . GLY A 1 228 ? 12.753 -4.063 -0.098 1.00 95.88 228 GLY A CA 1
ATOM 1697 C C . GLY A 1 228 ? 12.495 -5.570 -0.222 1.00 95.88 228 GLY A C 1
ATOM 1698 O O . GLY A 1 228 ? 12.128 -6.231 0.753 1.00 95.88 228 GLY A O 1
ATOM 1699 N N . ILE A 1 229 ? 12.738 -6.145 -1.403 1.00 97.12 229 ILE A N 1
ATOM 1700 C CA . ILE A 1 229 ? 12.515 -7.576 -1.670 1.00 97.12 229 ILE A CA 1
ATOM 1701 C C . ILE A 1 229 ? 13.470 -8.431 -0.832 1.00 97.12 229 ILE A C 1
ATOM 1703 O O . ILE A 1 229 ? 13.062 -9.463 -0.301 1.00 97.12 229 ILE A O 1
ATOM 1707 N N . GLY A 1 230 ? 14.722 -8.002 -0.665 1.00 96.88 230 GLY A N 1
ATOM 1708 C CA . GLY A 1 230 ? 15.722 -8.692 0.147 1.00 96.88 230 GLY A CA 1
ATOM 1709 C C . GLY A 1 230 ? 15.325 -8.784 1.618 1.00 96.88 230 GLY A C 1
ATOM 1710 O O . GLY A 1 230 ? 15.516 -9.829 2.241 1.00 96.88 230 GLY A O 1
ATOM 1711 N N . THR A 1 231 ? 14.699 -7.738 2.163 1.00 96.75 231 THR A N 1
ATOM 1712 C CA . THR A 1 231 ? 14.151 -7.757 3.529 1.00 96.75 231 THR A CA 1
ATOM 1713 C C . THR A 1 231 ? 13.053 -8.814 3.673 1.00 96.75 231 THR A C 1
ATOM 1715 O O . THR A 1 231 ? 13.096 -9.624 4.604 1.00 96.75 231 THR A O 1
ATOM 1718 N N . ILE A 1 232 ? 12.127 -8.888 2.711 1.00 96.56 232 ILE A N 1
ATOM 1719 C CA . ILE A 1 232 ? 11.066 -9.909 2.690 1.00 96.56 232 ILE A CA 1
ATOM 1720 C C . ILE A 1 232 ? 11.663 -11.315 2.536 1.00 96.56 232 ILE A C 1
ATOM 1722 O O . ILE A 1 232 ? 11.346 -12.219 3.309 1.00 96.56 232 ILE A O 1
ATOM 1726 N N . ALA A 1 233 ? 12.576 -11.505 1.582 1.00 96.00 233 ALA A N 1
ATOM 1727 C CA . ALA A 1 233 ? 13.237 -12.784 1.333 1.00 96.00 233 ALA A CA 1
ATOM 1728 C C . ALA A 1 233 ? 14.003 -13.294 2.562 1.00 96.00 233 ALA A C 1
ATOM 1730 O O . ALA A 1 233 ? 13.956 -14.484 2.874 1.00 96.00 233 ALA A O 1
ATOM 1731 N N . LYS A 1 234 ? 14.653 -12.394 3.307 1.00 96.25 234 LYS A N 1
ATOM 1732 C CA . LYS A 1 234 ? 15.346 -12.728 4.554 1.00 96.25 234 LYS A CA 1
ATOM 1733 C C . LYS A 1 234 ? 14.381 -13.194 5.648 1.00 96.25 234 LYS A C 1
ATOM 1735 O O . LYS A 1 234 ? 14.708 -14.140 6.362 1.00 96.25 234 LYS A O 1
ATOM 1740 N N . ALA A 1 235 ? 13.211 -12.565 5.777 1.00 95.62 235 ALA A N 1
ATOM 1741 C CA . ALA A 1 235 ? 12.191 -12.976 6.746 1.00 95.62 235 ALA A CA 1
ATOM 1742 C C . ALA A 1 235 ? 11.605 -14.364 6.422 1.00 95.62 235 ALA A C 1
ATOM 1744 O O . ALA A 1 235 ? 11.335 -15.152 7.326 1.00 95.62 235 ALA A O 1
ATOM 1745 N N . PHE A 1 236 ? 11.475 -14.693 5.135 1.00 95.62 236 PHE A N 1
ATOM 1746 C CA . PHE A 1 236 ? 11.001 -15.988 4.635 1.00 95.62 236 PHE A CA 1
ATOM 1747 C C . PHE A 1 236 ? 12.147 -16.925 4.227 1.00 95.62 236 PHE A C 1
ATOM 1749 O O . PHE A 1 236 ? 12.032 -17.658 3.245 1.00 95.62 236 PHE A O 1
ATOM 1756 N N . LYS A 1 237 ? 13.257 -16.918 4.975 1.00 93.50 237 LYS A N 1
ATOM 1757 C CA . LYS A 1 237 ? 14.419 -17.771 4.693 1.00 93.50 237 LYS A CA 1
ATOM 1758 C C . LYS A 1 237 ? 13.998 -19.232 4.462 1.00 93.50 237 LYS A C 1
ATOM 1760 O O . LYS A 1 237 ? 13.158 -19.767 5.182 1.00 93.50 237 LYS A O 1
ATOM 1765 N N . ASP A 1 238 ? 14.591 -19.853 3.444 1.00 92.25 238 ASP A N 1
ATOM 1766 C CA . ASP A 1 238 ? 14.345 -21.239 3.017 1.00 92.25 238 ASP A CA 1
ATOM 1767 C C . ASP A 1 238 ? 12.923 -21.508 2.472 1.00 92.25 238 ASP A C 1
ATOM 1769 O O . ASP A 1 238 ? 12.578 -22.647 2.151 1.00 92.25 238 ASP A O 1
ATOM 1773 N N . LYS A 1 239 ? 12.103 -20.462 2.296 1.00 94.69 239 LYS A N 1
ATOM 1774 C CA . LYS A 1 239 ? 10.770 -20.530 1.688 1.00 94.69 239 LYS A CA 1
ATOM 1775 C C . LYS A 1 239 ? 10.725 -19.736 0.375 1.00 94.69 239 LYS A C 1
ATOM 1777 O O . LYS A 1 239 ? 11.434 -18.745 0.214 1.00 94.69 239 LYS A O 1
ATOM 1782 N N . PRO A 1 240 ? 9.892 -20.146 -0.598 1.00 95.31 240 PRO A N 1
ATOM 1783 C CA . PRO A 1 240 ? 9.747 -19.419 -1.852 1.00 95.31 240 PRO A CA 1
ATOM 1784 C C . PRO A 1 240 ? 9.136 -18.031 -1.630 1.00 95.31 240 PRO A C 1
ATOM 1786 O O . PRO A 1 240 ? 8.110 -17.908 -0.962 1.00 95.31 240 PRO A O 1
ATOM 1789 N N . VAL A 1 241 ? 9.705 -17.019 -2.286 1.00 97.00 241 VAL A N 1
ATOM 1790 C CA . VAL A 1 241 ? 9.145 -15.665 -2.380 1.00 97.00 241 VAL A CA 1
ATOM 1791 C C . VAL A 1 241 ? 8.872 -15.348 -3.840 1.00 97.00 241 VAL A C 1
ATOM 1793 O O . VAL A 1 241 ? 9.777 -15.370 -4.670 1.00 97.00 241 VAL A O 1
ATOM 1796 N N . TRP A 1 242 ? 7.601 -15.149 -4.171 1.00 97.19 242 TRP A N 1
ATOM 1797 C CA . TRP A 1 242 ? 7.151 -14.907 -5.537 1.00 97.19 242 TRP A CA 1
ATOM 1798 C C . TRP A 1 242 ? 6.911 -13.419 -5.722 1.00 97.19 242 TRP A C 1
ATOM 1800 O O . TRP A 1 242 ? 6.062 -12.848 -5.046 1.00 97.19 242 TRP A O 1
ATOM 1810 N N . VAL A 1 243 ? 7.652 -12.805 -6.638 1.00 97.12 243 VAL A N 1
ATOM 1811 C CA . VAL A 1 243 ? 7.569 -11.371 -6.912 1.00 97.12 243 VAL A CA 1
ATOM 1812 C C . VAL A 1 243 ? 6.930 -11.159 -8.275 1.00 97.12 243 VAL A C 1
ATOM 1814 O O . VAL A 1 243 ? 7.310 -11.812 -9.249 1.00 97.12 243 VAL A O 1
ATOM 1817 N N . ARG A 1 244 ? 5.960 -10.249 -8.343 1.00 97.12 244 ARG A N 1
ATOM 1818 C CA . ARG A 1 244 ? 5.381 -9.777 -9.600 1.00 97.12 244 ARG A CA 1
ATOM 1819 C C . ARG A 1 244 ? 6.112 -8.502 -10.017 1.00 97.12 244 ARG A C 1
ATOM 1821 O O . ARG A 1 244 ? 6.385 -7.657 -9.172 1.00 97.12 244 ARG A O 1
ATOM 1828 N N . THR A 1 245 ? 6.424 -8.376 -11.304 1.00 95.50 245 THR A N 1
ATOM 1829 C CA . THR A 1 245 ? 6.914 -7.119 -11.899 1.00 95.50 245 THR A CA 1
ATOM 1830 C C . THR A 1 245 ? 5.910 -5.992 -11.678 1.00 95.50 245 THR A C 1
ATOM 1832 O O . THR A 1 245 ? 4.742 -6.266 -11.376 1.00 95.50 245 THR A O 1
ATOM 1835 N N . SER A 1 246 ? 6.338 -4.742 -11.840 1.00 94.31 246 SER A N 1
ATOM 1836 C CA . SER A 1 246 ? 5.432 -3.616 -11.619 1.00 94.31 246 SER A CA 1
ATOM 1837 C C . SER A 1 246 ? 4.222 -3.649 -12.564 1.00 94.31 246 SER A C 1
ATOM 1839 O O . SER A 1 246 ? 4.295 -4.019 -13.739 1.00 94.31 246 SER A O 1
ATOM 1841 N N . ASP A 1 247 ? 3.078 -3.281 -12.003 1.00 94.38 247 ASP A N 1
ATOM 1842 C CA . ASP A 1 247 ? 1.752 -3.215 -12.614 1.00 94.38 247 ASP A CA 1
ATOM 1843 C C . ASP A 1 247 ? 1.200 -1.785 -12.529 1.00 94.38 247 ASP A C 1
ATOM 1845 O O . ASP A 1 247 ? 0.003 -1.566 -12.366 1.00 94.38 247 ASP A O 1
ATOM 1849 N N . ILE A 1 248 ? 2.099 -0.799 -12.581 1.00 91.31 248 ILE A N 1
ATOM 1850 C CA . ILE A 1 248 ? 1.759 0.613 -12.400 1.00 91.31 248 ILE A CA 1
ATOM 1851 C C . ILE A 1 248 ? 0.871 1.081 -13.545 1.00 91.31 248 ILE A C 1
ATOM 1853 O O . ILE A 1 248 ? 1.288 1.059 -14.710 1.00 91.31 248 ILE A O 1
ATOM 1857 N N . ARG A 1 249 ? -0.332 1.535 -13.193 1.00 91.94 249 ARG A N 1
ATOM 1858 C CA . ARG A 1 249 ? -1.239 2.210 -14.117 1.00 91.94 249 ARG A CA 1
ATOM 1859 C C . ARG A 1 249 ? -0.892 3.680 -14.272 1.00 91.94 249 ARG A C 1
ATOM 1861 O O . ARG A 1 249 ? -0.305 4.292 -13.389 1.00 91.94 249 ARG A O 1
ATOM 1868 N N . THR A 1 250 ? -1.311 4.251 -15.393 1.00 91.19 250 THR A N 1
ATOM 1869 C CA . THR A 1 250 ? -1.031 5.644 -15.745 1.00 91.19 250 THR A CA 1
ATOM 1870 C C . THR A 1 250 ? -1.738 6.656 -14.845 1.00 91.19 250 THR A C 1
ATOM 1872 O O . THR A 1 250 ? -1.338 7.815 -14.819 1.00 91.19 250 THR A O 1
ATOM 1875 N N . ASP A 1 251 ? -2.794 6.283 -14.120 1.00 86.44 251 ASP A N 1
ATOM 1876 C CA . ASP A 1 251 ? -3.468 7.129 -13.126 1.00 86.44 251 ASP A CA 1
ATOM 1877 C C . ASP A 1 251 ? -2.825 7.080 -11.737 1.00 86.44 251 ASP A C 1
ATOM 1879 O O . ASP A 1 251 ? -2.970 8.029 -10.968 1.00 86.44 251 ASP A O 1
ATOM 1883 N N . GLU A 1 252 ? -2.118 5.998 -11.420 1.00 83.19 252 GLU A N 1
ATOM 1884 C CA . GLU A 1 252 ? -1.493 5.789 -10.118 1.00 83.19 252 GLU A CA 1
ATOM 1885 C C . GLU A 1 252 ? -0.097 6.406 -10.067 1.00 83.19 252 GLU A C 1
ATOM 1887 O O . GLU A 1 252 ? 0.592 6.540 -11.076 1.00 83.19 252 GLU A O 1
ATOM 1892 N N . TYR A 1 253 ? 0.351 6.760 -8.866 1.00 86.00 253 TYR A N 1
ATOM 1893 C CA . TYR A 1 253 ? 1.709 7.217 -8.582 1.00 86.00 253 TYR A CA 1
ATOM 1894 C C . TYR A 1 253 ? 2.102 8.515 -9.295 1.00 86.00 253 TYR A C 1
ATOM 1896 O O . TYR A 1 253 ? 3.289 8.835 -9.400 1.00 86.00 253 TYR A O 1
ATOM 1904 N N . ARG A 1 254 ? 1.114 9.311 -9.725 1.00 86.25 254 ARG A N 1
ATOM 1905 C CA . ARG A 1 254 ? 1.327 10.619 -10.364 1.00 86.25 254 ARG A CA 1
ATOM 1906 C C . ARG A 1 254 ? 1.909 11.653 -9.412 1.00 86.25 254 ARG A C 1
ATOM 1908 O O . ARG A 1 254 ? 2.648 12.525 -9.860 1.00 86.25 254 ARG A O 1
ATOM 1915 N N . ALA A 1 255 ? 1.611 11.543 -8.117 1.00 81.81 255 ALA A N 1
ATOM 1916 C CA . ALA A 1 255 ? 2.198 12.411 -7.102 1.00 81.81 255 ALA A CA 1
ATOM 1917 C C . ALA A 1 255 ? 3.677 12.087 -6.809 1.00 81.81 255 ALA A C 1
ATOM 1919 O O . ALA A 1 255 ? 4.368 12.896 -6.187 1.00 81.81 255 ALA A O 1
ATOM 1920 N N . LEU A 1 256 ? 4.192 10.926 -7.244 1.00 88.06 256 LEU A N 1
ATOM 1921 C CA . LEU A 1 256 ? 5.618 10.623 -7.119 1.00 88.06 256 LEU A CA 1
ATOM 1922 C C . LEU A 1 256 ? 6.440 11.537 -8.029 1.00 88.06 256 LEU A C 1
ATOM 1924 O O . LEU A 1 256 ? 5.989 11.964 -9.094 1.00 88.06 256 LEU A O 1
ATOM 1928 N N . LYS A 1 257 ? 7.705 11.775 -7.665 1.00 90.00 257 LYS A N 1
ATOM 1929 C CA . LYS A 1 257 ? 8.612 12.563 -8.507 1.00 90.00 257 LYS A CA 1
ATOM 1930 C C . LYS A 1 257 ? 8.689 11.953 -9.914 1.00 90.00 257 LYS A C 1
ATOM 1932 O O . LYS A 1 257 ? 9.199 10.843 -10.085 1.00 90.00 257 LYS A O 1
ATOM 1937 N N . GLY A 1 258 ? 8.237 12.717 -10.910 1.00 91.00 258 GLY A N 1
ATOM 1938 C CA . GLY A 1 258 ? 8.235 12.341 -12.321 1.00 91.00 258 GLY A CA 1
ATOM 1939 C C . GLY A 1 258 ? 7.043 11.504 -12.791 1.00 91.00 258 GLY A C 1
ATOM 1940 O O . GLY A 1 258 ? 7.062 11.083 -13.949 1.00 91.00 258 GLY A O 1
ATOM 1941 N N . GLY A 1 259 ? 6.055 11.244 -11.929 1.00 89.06 259 GLY A N 1
ATOM 1942 C CA . GLY A 1 259 ? 4.792 10.592 -12.296 1.00 89.06 259 GLY A CA 1
ATOM 1943 C C . GLY A 1 259 ? 3.802 11.533 -12.998 1.00 89.06 259 GLY A C 1
ATOM 1944 O O . GLY A 1 259 ? 2.912 11.087 -13.713 1.00 89.06 259 GLY A O 1
ATOM 1945 N N . ASP A 1 260 ? 3.995 12.847 -12.887 1.00 89.12 260 ASP A N 1
ATOM 1946 C CA . ASP A 1 260 ? 3.224 13.880 -13.594 1.00 89.12 260 ASP A CA 1
ATOM 1947 C C . ASP A 1 260 ? 3.319 13.765 -15.127 1.00 89.12 260 ASP A C 1
ATOM 1949 O O . ASP A 1 260 ? 2.446 14.245 -15.847 1.00 89.12 260 ASP A O 1
ATOM 1953 N N . GLN A 1 261 ? 4.358 13.088 -15.623 1.00 91.19 261 GLN A N 1
ATOM 1954 C CA . GLN A 1 261 ? 4.618 12.857 -17.045 1.00 91.19 261 GLN A CA 1
ATOM 1955 C C . GLN A 1 261 ? 3.860 11.646 -17.624 1.00 91.19 261 GLN A C 1
ATOM 1957 O O . GLN A 1 261 ? 3.985 11.372 -18.817 1.00 91.19 261 GLN A O 1
ATOM 1962 N N . GLU A 1 262 ? 3.101 10.903 -16.811 1.00 92.56 262 GLU A N 1
ATOM 1963 C CA . GLU A 1 262 ? 2.319 9.759 -17.287 1.00 92.56 262 GLU A CA 1
ATOM 1964 C C . GLU A 1 262 ? 1.203 10.206 -18.253 1.00 92.56 262 GLU A C 1
ATOM 1966 O O . GLU A 1 262 ? 0.513 11.202 -17.993 1.00 92.56 262 GLU A O 1
ATOM 1971 N N . PRO A 1 263 ? 0.957 9.479 -19.358 1.00 92.31 263 PRO A N 1
ATOM 1972 C CA . PRO A 1 263 ? -0.093 9.834 -20.307 1.00 92.31 263 PRO A CA 1
ATOM 1973 C C . PRO A 1 263 ? -1.476 9.697 -19.665 1.00 92.31 263 PRO A C 1
ATOM 1975 O O . PRO A 1 263 ? -1.699 8.822 -18.837 1.00 92.31 263 PRO A O 1
ATOM 1978 N N . HIS A 1 264 ? -2.423 10.554 -20.039 1.00 93.19 264 HIS A N 1
ATOM 1979 C CA . HIS A 1 264 ? -3.806 10.407 -19.585 1.00 93.19 264 HIS A CA 1
ATOM 1980 C C . HIS A 1 264 ? -4.545 9.382 -20.444 1.00 93.19 264 HIS A C 1
ATOM 1982 O O . HIS A 1 264 ? -4.677 9.558 -21.655 1.00 93.19 264 HIS A O 1
ATOM 1988 N N . GLU A 1 265 ? -5.065 8.339 -19.804 1.00 93.56 265 GLU A N 1
ATOM 1989 C CA . GLU A 1 265 ? -5.908 7.328 -20.437 1.00 93.56 265 GLU A CA 1
ATOM 1990 C C . GLU A 1 265 ? -7.372 7.507 -20.031 1.00 93.56 265 GLU A C 1
ATOM 1992 O O . GLU A 1 265 ? -7.675 7.926 -18.915 1.00 93.56 265 GLU A O 1
ATOM 1997 N N . THR A 1 266 ? -8.296 7.181 -20.939 1.00 92.94 266 THR A N 1
ATOM 1998 C CA . THR A 1 266 ? -9.735 7.203 -20.631 1.00 92.94 266 THR A CA 1
ATOM 1999 C C . THR A 1 266 ? -10.114 6.121 -19.620 1.00 92.94 266 THR A C 1
ATOM 2001 O O . THR A 1 266 ? -10.936 6.379 -18.748 1.00 92.94 266 THR A O 1
ATOM 2004 N N . ASP A 1 267 ? -9.514 4.932 -19.732 1.00 90.94 267 ASP A N 1
ATOM 2005 C CA . ASP A 1 267 ? -9.682 3.833 -18.777 1.00 90.94 267 ASP A CA 1
ATOM 2006 C C . ASP A 1 267 ? -8.324 3.165 -18.491 1.00 90.94 267 ASP A C 1
ATOM 2008 O O . ASP A 1 267 ? -7.915 2.235 -19.197 1.00 90.94 267 ASP A O 1
ATOM 2012 N N . PRO A 1 268 ? -7.607 3.646 -17.463 1.00 91.56 268 PRO A N 1
ATOM 2013 C CA . PRO A 1 268 ? -6.320 3.088 -17.060 1.00 91.56 268 PRO A CA 1
ATOM 2014 C C . PRO A 1 268 ? -6.386 1.616 -16.628 1.00 91.56 268 PRO A C 1
ATOM 2016 O O . PRO A 1 268 ? -5.393 0.902 -16.761 1.00 91.56 268 PRO A O 1
ATOM 2019 N N . MET A 1 269 ? -7.536 1.124 -16.138 1.00 89.00 269 MET A N 1
ATOM 2020 C CA . MET A 1 269 ? -7.682 -0.246 -15.613 1.00 89.00 269 MET A CA 1
ATOM 2021 C C . MET A 1 269 ? -7.447 -1.309 -16.692 1.00 89.00 269 MET A C 1
ATOM 2023 O O . MET A 1 269 ? -6.983 -2.409 -16.400 1.00 89.00 269 MET A O 1
ATOM 2027 N N . ILE A 1 270 ? -7.779 -0.984 -17.941 1.00 93.75 270 ILE A N 1
ATOM 2028 C CA . ILE A 1 270 ? -7.540 -1.831 -19.115 1.00 93.75 270 ILE A CA 1
ATOM 2029 C C . ILE A 1 270 ? -6.500 -1.217 -20.059 1.00 93.75 270 ILE A C 1
ATOM 2031 O O . ILE A 1 270 ? -6.416 -1.630 -21.220 1.00 93.75 270 ILE A O 1
ATOM 2035 N N . GLY A 1 271 ? -5.726 -0.251 -19.565 1.00 94.06 271 GLY A N 1
ATOM 2036 C CA . GLY A 1 271 ? -4.840 0.617 -20.332 1.00 94.06 271 GLY A CA 1
ATOM 2037 C C . GLY A 1 271 ? -3.385 0.149 -20.409 1.00 94.06 271 GLY A C 1
ATOM 2038 O O . GLY A 1 271 ? -3.081 -1.046 -20.562 1.00 94.06 271 GLY A O 1
ATOM 2039 N N . TRP A 1 272 ? -2.470 1.112 -20.338 1.00 95.50 272 TRP A N 1
ATOM 2040 C CA . TRP A 1 272 ? -1.030 0.956 -20.517 1.00 95.50 272 TRP A CA 1
ATOM 2041 C C . TRP A 1 272 ? -0.309 0.700 -19.186 1.00 95.50 272 TRP A C 1
ATOM 2043 O O . TRP A 1 272 ? 0.298 1.579 -18.583 1.00 95.50 272 TRP A O 1
ATOM 2053 N N . HIS A 1 273 ? -0.370 -0.548 -18.724 1.00 95.31 273 HIS A N 1
ATOM 2054 C CA . HIS A 1 273 ? 0.260 -0.997 -17.479 1.00 95.31 273 HIS A CA 1
ATOM 2055 C C . HIS A 1 273 ? 0.799 -2.434 -17.611 1.00 95.31 273 HIS A C 1
ATOM 2057 O O . HIS A 1 273 ? 0.758 -3.035 -18.695 1.00 95.31 273 HIS A O 1
ATOM 2063 N N . ALA A 1 274 ? 1.319 -2.997 -16.518 1.00 94.69 274 ALA A N 1
ATOM 2064 C CA . ALA A 1 274 ? 1.816 -4.373 -16.453 1.00 94.69 274 ALA A CA 1
ATOM 2065 C C . ALA A 1 274 ? 2.847 -4.701 -17.553 1.00 94.69 274 ALA A C 1
ATOM 2067 O O . ALA A 1 274 ? 3.701 -3.899 -17.932 1.00 94.69 274 ALA A O 1
ATOM 2068 N N . ILE A 1 275 ? 2.727 -5.902 -18.125 1.00 95.50 275 ILE A N 1
ATOM 2069 C CA . ILE A 1 275 ? 3.558 -6.375 -19.228 1.00 95.50 275 ILE A CA 1
ATOM 2070 C C . ILE A 1 275 ? 3.476 -5.486 -20.474 1.00 95.50 275 ILE A C 1
ATOM 2072 O O . ILE A 1 275 ? 4.460 -5.408 -21.198 1.00 95.50 275 ILE A O 1
ATOM 2076 N N . ARG A 1 276 ? 2.352 -4.796 -20.733 1.00 96.44 276 ARG A N 1
ATOM 2077 C CA . ARG A 1 276 ? 2.235 -3.905 -21.904 1.00 96.44 276 ARG A CA 1
ATOM 2078 C C . ARG A 1 276 ? 3.227 -2.758 -21.769 1.00 96.44 276 ARG A C 1
ATOM 2080 O O . ARG A 1 276 ? 4.060 -2.558 -22.646 1.00 96.44 276 ARG A O 1
ATOM 2087 N N . ARG A 1 277 ? 3.214 -2.114 -20.602 1.00 94.38 277 ARG A N 1
ATOM 2088 C CA . ARG A 1 277 ? 4.192 -1.094 -20.240 1.00 94.38 277 ARG A CA 1
ATOM 2089 C C . ARG A 1 277 ? 5.613 -1.653 -20.218 1.00 94.38 277 ARG A C 1
ATOM 2091 O O . ARG A 1 277 ? 6.503 -1.061 -20.809 1.00 94.38 277 ARG A O 1
ATOM 2098 N N . GLY A 1 278 ? 5.835 -2.810 -19.594 1.00 93.44 278 GLY A N 1
ATOM 2099 C CA . GLY A 1 278 ? 7.168 -3.417 -19.503 1.00 93.44 278 GLY A CA 1
ATOM 2100 C C . GLY A 1 278 ? 7.802 -3.762 -20.860 1.00 93.44 278 GLY A C 1
ATOM 2101 O O . GLY A 1 278 ? 9.029 -3.764 -20.976 1.00 93.44 278 GLY A O 1
ATOM 2102 N N . LEU A 1 279 ? 6.990 -4.039 -21.885 1.00 94.69 279 LEU A N 1
ATOM 2103 C CA . LEU A 1 279 ? 7.457 -4.279 -23.253 1.00 94.69 279 LEU A CA 1
ATOM 2104 C C . LEU A 1 279 ? 7.803 -2.980 -23.997 1.00 94.69 279 LEU A C 1
ATOM 2106 O O . LEU A 1 279 ? 8.789 -2.968 -24.736 1.00 94.69 279 LEU A O 1
ATOM 2110 N N . ASP A 1 280 ? 7.049 -1.902 -23.772 1.00 94.88 280 ASP A N 1
ATOM 2111 C CA . ASP A 1 280 ? 7.315 -0.583 -24.367 1.00 94.88 280 ASP A CA 1
ATOM 2112 C C . ASP A 1 280 ? 8.448 0.171 -23.646 1.00 94.88 280 ASP A C 1
ATOM 2114 O O . ASP A 1 280 ? 9.235 0.883 -24.272 1.00 94.88 280 ASP A O 1
ATOM 2118 N N . GLU A 1 281 ? 8.591 -0.040 -22.334 1.00 93.06 281 GLU A N 1
ATOM 2119 C CA . GLU A 1 281 ? 9.624 0.538 -21.469 1.00 93.06 281 GLU A CA 1
ATOM 2120 C C . GLU A 1 281 ? 10.587 -0.543 -20.929 1.00 93.06 281 GLU A C 1
ATOM 2122 O O . GLU A 1 281 ? 10.710 -0.753 -19.715 1.00 93.06 281 GLU A O 1
ATOM 2127 N N . PRO A 1 282 ? 11.365 -1.222 -21.795 1.00 95.81 282 PRO A N 1
ATOM 2128 C CA . PRO A 1 282 ? 12.142 -2.401 -21.412 1.00 95.81 282 PRO A CA 1
ATOM 2129 C C . PRO A 1 282 ? 13.258 -2.113 -20.404 1.00 95.81 282 PRO A C 1
ATOM 2131 O O . PRO A 1 282 ? 13.799 -3.046 -19.812 1.00 95.81 282 PRO A O 1
ATOM 2134 N N . ARG A 1 283 ? 13.655 -0.848 -20.212 1.00 96.81 283 ARG A N 1
ATOM 2135 C CA . ARG A 1 283 ? 14.646 -0.477 -19.189 1.00 96.81 283 ARG A CA 1
ATOM 2136 C C . ARG A 1 283 ? 14.100 -0.655 -17.772 1.00 96.81 283 ARG A C 1
ATOM 2138 O O . ARG A 1 283 ? 14.835 -1.169 -16.936 1.00 96.81 283 ARG A O 1
ATOM 2145 N N . ILE A 1 284 ? 12.828 -0.324 -17.533 1.00 95.94 284 ILE A N 1
ATOM 2146 C CA . ILE A 1 284 ? 12.172 -0.540 -16.232 1.00 95.94 284 ILE A CA 1
ATOM 2147 C C . ILE A 1 284 ? 12.126 -2.042 -15.940 1.00 95.94 284 ILE A C 1
ATOM 2149 O O . ILE A 1 284 ? 12.671 -2.496 -14.937 1.00 95.94 284 ILE A O 1
ATOM 2153 N N . LEU A 1 285 ? 11.606 -2.832 -16.885 1.00 96.62 285 LEU A N 1
ATOM 2154 C CA . LEU A 1 285 ? 11.507 -4.286 -16.740 1.00 96.62 285 LEU A CA 1
ATOM 2155 C C . LEU A 1 285 ? 12.880 -4.957 -16.536 1.00 96.62 285 LEU A C 1
ATOM 2157 O O . LEU A 1 285 ? 13.033 -5.863 -15.716 1.00 96.62 285 LEU A O 1
ATOM 2161 N N . LYS A 1 286 ? 13.917 -4.500 -17.253 1.00 97.62 286 LYS A N 1
ATOM 2162 C CA . LYS A 1 286 ? 15.293 -4.985 -17.057 1.00 97.62 286 LYS A CA 1
ATOM 2163 C C . LYS A 1 286 ? 15.835 -4.645 -15.674 1.00 97.62 286 LYS A C 1
ATOM 2165 O O . LYS A 1 286 ? 16.541 -5.480 -15.108 1.00 97.62 286 LYS A O 1
ATOM 2170 N N . ALA A 1 287 ? 15.549 -3.458 -15.145 1.00 97.62 287 ALA A N 1
ATOM 2171 C CA . ALA A 1 287 ? 15.962 -3.071 -13.800 1.00 97.62 287 ALA A CA 1
ATOM 2172 C C . ALA A 1 287 ? 15.302 -3.974 -12.745 1.00 97.62 287 ALA A C 1
ATOM 2174 O O . ALA A 1 287 ? 16.002 -4.536 -11.905 1.00 97.62 287 ALA A O 1
ATOM 2175 N N . GLU A 1 288 ? 13.998 -4.231 -12.863 1.00 96.88 288 GLU A N 1
ATOM 2176 C CA . GLU A 1 288 ? 13.266 -5.151 -11.982 1.00 96.88 288 GLU A CA 1
ATOM 2177 C C . GLU A 1 288 ? 13.850 -6.571 -12.010 1.00 96.88 288 GLU A C 1
ATOM 2179 O O . GLU A 1 288 ? 14.182 -7.135 -10.966 1.00 96.88 288 GLU A O 1
ATOM 2184 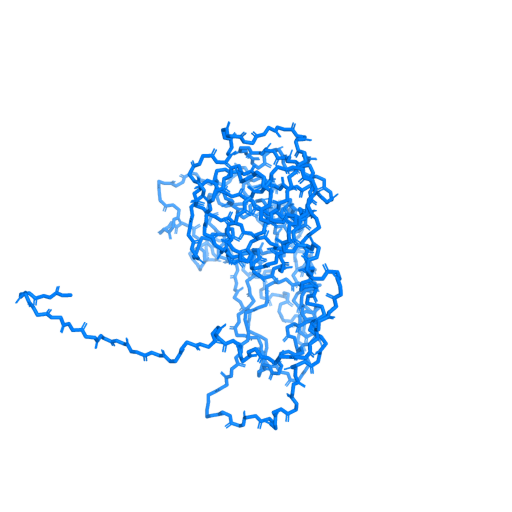N N . PHE A 1 289 ? 14.080 -7.142 -13.198 1.00 97.19 289 PHE A N 1
ATOM 2185 C CA . PHE A 1 289 ? 14.734 -8.451 -13.315 1.00 97.19 289 PHE A CA 1
ATOM 2186 C C . PHE A 1 289 ? 16.170 -8.451 -12.794 1.00 97.19 289 PHE A C 1
ATOM 2188 O O . PHE A 1 289 ? 16.626 -9.454 -12.243 1.00 97.19 289 PHE A O 1
ATOM 2195 N N . THR A 1 290 ? 16.892 -7.343 -12.951 1.00 97.88 290 THR A N 1
ATOM 2196 C CA . THR A 1 290 ? 18.257 -7.211 -12.432 1.00 97.88 290 THR A CA 1
ATOM 2197 C C . THR A 1 290 ? 18.264 -7.202 -10.908 1.00 97.88 290 THR A C 1
ATOM 2199 O O . THR A 1 290 ? 19.118 -7.867 -10.323 1.00 97.88 290 THR A O 1
ATOM 2202 N N . ALA A 1 291 ? 17.303 -6.533 -10.266 1.00 97.06 291 ALA A N 1
ATOM 2203 C CA . ALA A 1 291 ? 17.146 -6.563 -8.815 1.00 97.06 291 ALA A CA 1
ATOM 2204 C C . ALA A 1 291 ? 16.935 -7.997 -8.308 1.00 97.06 291 ALA A C 1
ATOM 2206 O O . ALA A 1 291 ? 17.669 -8.449 -7.431 1.00 97.06 291 ALA A O 1
ATOM 2207 N N . ILE A 1 292 ? 16.024 -8.755 -8.931 1.00 95.56 292 ILE A N 1
ATOM 2208 C CA . ILE A 1 292 ? 15.801 -10.169 -8.587 1.00 95.56 292 ILE A CA 1
ATOM 2209 C C . ILE A 1 292 ? 17.064 -11.006 -8.816 1.00 95.56 292 ILE A C 1
ATOM 2211 O O . ILE A 1 292 ? 17.466 -11.772 -7.945 1.00 95.56 292 ILE A O 1
ATOM 2215 N N . LYS A 1 293 ? 17.725 -10.841 -9.968 1.00 96.62 293 LYS A N 1
ATOM 2216 C CA . LYS A 1 293 ? 18.936 -11.595 -10.318 1.00 96.62 293 LYS A CA 1
ATOM 2217 C C . LYS A 1 293 ? 20.083 -11.360 -9.334 1.00 96.62 293 LYS A C 1
ATOM 2219 O O . LYS A 1 293 ? 20.870 -12.270 -9.131 1.00 96.62 293 LYS A O 1
ATOM 2224 N N . ARG A 1 294 ? 20.216 -10.154 -8.775 1.00 96.38 294 ARG A N 1
ATOM 2225 C CA . ARG A 1 294 ? 21.285 -9.811 -7.820 1.00 96.38 294 ARG A CA 1
ATOM 2226 C C . ARG A 1 294 ? 20.989 -10.253 -6.385 1.00 96.38 294 ARG A C 1
ATOM 2228 O O . ARG A 1 294 ? 21.912 -10.282 -5.578 1.00 96.38 294 ARG A O 1
ATOM 2235 N N . LEU A 1 295 ? 19.729 -10.547 -6.064 1.00 89.50 295 LEU A N 1
ATOM 2236 C CA . LEU A 1 295 ? 19.330 -11.109 -4.770 1.00 89.50 295 LEU A CA 1
ATOM 2237 C C . LEU A 1 295 ? 19.540 -12.628 -4.681 1.00 89.50 295 LEU A C 1
ATOM 2239 O O . LEU A 1 295 ? 19.583 -13.157 -3.571 1.00 89.50 295 LEU A O 1
ATOM 2243 N N . HIS A 1 296 ? 19.629 -13.310 -5.827 1.00 69.19 296 HIS A N 1
ATOM 2244 C CA . HIS A 1 296 ? 19.890 -14.746 -5.937 1.00 69.19 296 HIS A CA 1
ATOM 2245 C C . HIS A 1 296 ? 21.389 -15.040 -6.039 1.00 69.19 296 HIS A C 1
ATOM 2247 O O . HIS A 1 296 ? 21.826 -16.012 -5.384 1.00 69.19 296 HIS A O 1
#

pLDDT: mean 84.19, std 17.54, range [31.03, 98.0]

Sequence (296 aa):
MEDGKVFIVQSRAITTLQKKDEQDTDADAKEAEEELANGKILVVGQTASPGAAFGPVTIIHTAEELDKVKKGDILVTEMTNPDMVPAMKRAAGIVTNEGGMTCHAAIVSREMGIPCVVGTEHATQVLKQGQIITVDATHGHVYAGELKIAHHHDHITSAASQAAPLETATKVKVICDLPDIAERAAKSGADGVGLVRMEFMIADGGVHPAQYIRENRDEDYIKLLMDGIGTIAKAFKDKPVWVRTSDIRTDEYRALKGGDQEPHETDPMIGWHAIRRGLDEPRILKAEFTAIKRLH